Protein AF-A0A2N2G1Z9-F1 (afdb_monomer_lite)

Structure (mmCIF, N/CA/C/O backbone):
data_AF-A0A2N2G1Z9-F1
#
_entry.id   AF-A0A2N2G1Z9-F1
#
loop_
_atom_site.group_PDB
_atom_site.id
_atom_site.type_symbol
_atom_site.label_atom_id
_atom_site.label_alt_id
_atom_site.label_comp_id
_atom_site.label_asym_id
_atom_site.label_entity_id
_atom_site.label_seq_id
_atom_site.pdbx_PDB_ins_code
_atom_site.Cartn_x
_atom_site.Cartn_y
_atom_site.Cartn_z
_atom_site.occupancy
_atom_site.B_iso_or_equiv
_atom_site.auth_seq_id
_atom_site.auth_comp_id
_atom_site.auth_asym_id
_atom_site.auth_atom_id
_atom_site.pdbx_PDB_model_num
ATOM 1 N N . GLU A 1 1 ? -21.678 4.752 45.933 1.00 64.38 1 GLU A N 1
ATOM 2 C CA . GLU A 1 1 ? -21.098 5.888 45.181 1.00 64.38 1 GLU A CA 1
ATOM 3 C C . GLU A 1 1 ? -19.953 5.475 44.268 1.00 64.38 1 GLU A C 1
ATOM 5 O O . GLU A 1 1 ? -20.096 5.667 43.070 1.00 64.38 1 GLU A O 1
ATOM 10 N N . GLU A 1 2 ? -18.872 4.859 44.762 1.00 79.88 2 GLU A N 1
ATOM 11 C CA . GLU A 1 2 ? -17.712 4.544 43.899 1.00 79.88 2 GLU A CA 1
ATOM 12 C C . GLU A 1 2 ? -18.039 3.653 42.690 1.00 79.88 2 GLU A C 1
ATOM 14 O O . GLU A 1 2 ? -17.553 3.895 41.589 1.00 79.88 2 GLU A O 1
ATOM 19 N N . THR A 1 3 ? -18.933 2.675 42.848 1.00 84.00 3 THR A N 1
ATOM 20 C CA . THR A 1 3 ? -19.391 1.809 41.750 1.00 84.00 3 THR A CA 1
ATOM 21 C C . THR A 1 3 ? -20.151 2.562 40.658 1.00 84.00 3 THR A C 1
ATOM 23 O O . THR A 1 3 ? -20.025 2.220 39.487 1.00 84.00 3 THR A O 1
ATOM 26 N N . ALA A 1 4 ? -20.919 3.594 41.016 1.00 82.62 4 ALA A N 1
ATOM 27 C CA . ALA A 1 4 ? -21.649 4.407 40.045 1.00 82.62 4 ALA A CA 1
ATOM 28 C C . ALA A 1 4 ? -20.693 5.322 39.264 1.00 82.62 4 ALA A C 1
ATOM 30 O O . ALA A 1 4 ? -20.786 5.401 38.041 1.00 82.62 4 ALA A O 1
ATOM 31 N N . ALA A 1 5 ? -19.718 5.929 39.950 1.00 87.06 5 ALA A N 1
ATOM 32 C CA . ALA A 1 5 ? -18.683 6.744 39.314 1.00 87.06 5 ALA A CA 1
ATOM 33 C C . ALA A 1 5 ? -17.822 5.922 38.335 1.00 87.06 5 ALA A C 1
ATOM 35 O O . ALA A 1 5 ? -17.575 6.352 37.209 1.00 87.06 5 ALA A O 1
ATOM 36 N N . ALA A 1 6 ? -17.433 4.701 38.723 1.00 89.38 6 ALA A N 1
ATOM 37 C CA . ALA A 1 6 ? -16.707 3.789 37.840 1.00 89.38 6 ALA A CA 1
ATOM 38 C C . ALA A 1 6 ? -17.527 3.413 36.590 1.00 89.38 6 ALA A C 1
ATOM 40 O O . ALA A 1 6 ? -16.982 3.330 35.490 1.00 89.38 6 ALA A O 1
ATOM 41 N N . LEU A 1 7 ? -18.846 3.223 36.726 1.00 91.00 7 LEU A N 1
ATOM 42 C CA . LEU A 1 7 ? -19.718 2.951 35.580 1.00 91.00 7 LEU A CA 1
ATOM 43 C C . LEU A 1 7 ? -19.864 4.143 34.636 1.00 91.00 7 LEU A C 1
ATOM 45 O O . LEU A 1 7 ? -19.903 3.941 33.420 1.00 91.00 7 LEU A O 1
ATOM 49 N N . GLU A 1 8 ? -19.939 5.370 35.150 1.00 88.12 8 GLU A N 1
ATOM 50 C CA . GLU A 1 8 ? -19.949 6.567 34.303 1.00 88.12 8 GLU A CA 1
ATOM 51 C C . GLU A 1 8 ? -18.659 6.679 33.483 1.00 88.12 8 GLU A C 1
ATOM 53 O O . GLU A 1 8 ? -18.714 6.937 32.277 1.00 88.12 8 GLU A O 1
ATOM 58 N N . GLU A 1 9 ? -17.507 6.406 34.099 1.00 92.38 9 GLU A N 1
ATOM 59 C CA . GLU A 1 9 ? -16.219 6.393 33.405 1.00 92.38 9 GLU A CA 1
ATOM 60 C C . GLU A 1 9 ? -16.171 5.312 32.313 1.00 92.38 9 GLU A C 1
ATOM 62 O O . GLU A 1 9 ? -15.815 5.599 31.167 1.00 92.38 9 GLU A O 1
ATOM 67 N N . VAL A 1 10 ? -16.592 4.080 32.625 1.00 93.31 10 VAL A N 1
ATOM 68 C CA . VAL A 1 10 ? -16.666 2.981 31.647 1.00 93.31 10 VAL A CA 1
ATOM 69 C C . VAL A 1 10 ? -17.598 3.339 30.487 1.00 93.31 10 VAL A C 1
ATOM 71 O O . VAL A 1 10 ? -17.232 3.161 29.324 1.00 93.31 10 VAL A O 1
ATOM 74 N N . THR A 1 11 ? -18.767 3.912 30.776 1.00 92.31 11 THR A N 1
ATOM 75 C CA . THR A 1 11 ? -19.721 4.371 29.753 1.00 92.31 11 THR A CA 1
ATOM 76 C C . THR A 1 11 ? -19.095 5.444 28.857 1.00 92.31 11 THR A C 1
ATOM 78 O O . THR A 1 11 ? -19.227 5.399 27.629 1.00 92.31 11 THR A O 1
ATOM 81 N N . GLY A 1 12 ? -18.368 6.395 29.452 1.00 94.19 12 GLY A N 1
ATOM 82 C CA . GLY A 1 12 ? -17.621 7.422 28.730 1.00 94.19 12 GLY A CA 1
ATOM 83 C C . GLY A 1 12 ? -16.546 6.832 27.814 1.00 94.19 12 GLY A C 1
ATOM 84 O O . GLY A 1 12 ? -16.441 7.222 26.646 1.00 94.19 12 GLY A O 1
ATOM 85 N N . ASN A 1 13 ? -15.800 5.843 28.305 1.00 94.12 13 ASN A N 1
ATOM 86 C CA . ASN A 1 13 ? -14.769 5.140 27.545 1.00 94.12 13 ASN A CA 1
ATOM 87 C C . ASN A 1 13 ? -15.350 4.337 26.375 1.00 94.12 13 ASN A C 1
ATOM 89 O O . ASN A 1 13 ? -14.794 4.384 25.274 1.00 94.12 13 ASN A O 1
ATOM 93 N N . ILE A 1 14 ? -16.490 3.666 26.565 1.00 95.06 14 ILE A N 1
ATOM 94 C CA . ILE A 1 14 ? -17.202 2.967 25.486 1.00 95.06 14 ILE A CA 1
ATOM 95 C C . ILE A 1 14 ? -17.645 3.969 24.419 1.00 95.06 14 ILE A C 1
ATOM 97 O O . ILE A 1 14 ? -17.325 3.790 23.246 1.00 95.06 14 ILE A O 1
ATOM 101 N N . LYS A 1 15 ? -18.283 5.081 24.809 1.00 92.38 15 LYS A N 1
ATOM 102 C CA . LYS A 1 15 ? -18.718 6.130 23.870 1.00 92.38 15 LYS A CA 1
ATOM 103 C C . LYS A 1 15 ? -17.552 6.705 23.060 1.00 92.38 15 LYS A C 1
ATOM 105 O O . LYS A 1 15 ? -17.662 6.861 21.843 1.00 92.38 15 LYS A O 1
ATOM 110 N N . SER A 1 16 ? -16.438 7.008 23.726 1.00 94.88 16 SER A N 1
ATOM 111 C CA . SER A 1 16 ? -15.209 7.485 23.081 1.00 94.88 16 SER A CA 1
ATOM 112 C C . SER A 1 16 ? -14.643 6.442 22.110 1.00 94.88 16 SER A C 1
ATOM 114 O O . SER A 1 16 ? -14.252 6.773 20.989 1.00 94.88 16 SER A O 1
ATOM 116 N N . SER A 1 17 ? -14.666 5.164 22.493 1.00 93.62 17 SER A N 1
ATOM 117 C CA . SER A 1 17 ? -14.226 4.059 21.638 1.00 93.62 17 SER A CA 1
ATOM 118 C C . SER A 1 17 ? -15.103 3.930 20.392 1.00 93.62 17 SER A C 1
ATOM 120 O O . SER A 1 17 ? -14.564 3.893 19.290 1.00 93.62 17 SER A O 1
ATOM 122 N N . THR A 1 18 ? -16.434 3.987 20.519 1.00 92.94 18 THR A N 1
ATOM 123 C CA . THR A 1 18 ? -17.365 3.986 19.375 1.00 92.94 18 THR A CA 1
ATOM 124 C C . THR A 1 18 ? -17.079 5.129 18.398 1.00 92.94 18 THR A C 1
ATOM 126 O O . THR A 1 18 ? -17.069 4.924 17.183 1.00 92.94 18 THR A O 1
ATOM 129 N N . GLN A 1 19 ? -16.788 6.333 18.903 1.00 94.19 19 GLN A N 1
ATOM 130 C CA . GLN A 1 19 ? -16.408 7.467 18.053 1.00 94.19 19 GLN A CA 1
ATOM 131 C C . GLN A 1 19 ? -15.100 7.204 17.296 1.00 94.19 19 GLN A C 1
ATOM 133 O O . GLN A 1 19 ? -15.027 7.457 16.092 1.00 94.19 19 GLN A O 1
ATOM 138 N N . LYS A 1 20 ? -14.080 6.658 17.970 1.00 95.38 20 LYS A N 1
ATOM 139 C CA . LYS A 1 20 ? -12.803 6.292 17.336 1.00 95.38 20 LYS A CA 1
ATOM 140 C C . LYS A 1 20 ? -12.981 5.201 16.281 1.00 95.38 20 LYS A C 1
ATOM 142 O O . LYS A 1 20 ? -12.401 5.312 15.209 1.00 95.38 20 LYS A O 1
ATOM 147 N N . ILE A 1 21 ? -13.812 4.195 16.542 1.00 95.44 21 ILE A N 1
ATOM 148 C CA . ILE A 1 21 ? -14.128 3.124 15.586 1.00 95.44 21 ILE A CA 1
ATOM 149 C C . ILE A 1 21 ? -14.790 3.702 14.324 1.00 95.44 21 ILE A C 1
ATOM 151 O O . ILE A 1 21 ? -14.396 3.372 13.207 1.00 95.44 21 ILE A O 1
ATOM 155 N N . SER A 1 22 ? -15.725 4.647 14.476 1.00 92.44 22 SER A N 1
ATOM 156 C CA . SER A 1 22 ? -16.332 5.346 13.332 1.00 92.44 22 SER A CA 1
ATOM 157 C C . SER A 1 22 ? -15.300 6.135 12.508 1.00 92.44 22 SER A C 1
ATOM 159 O O . SER A 1 22 ? -15.324 6.115 11.271 1.00 92.44 22 SER A O 1
ATOM 161 N N . GLN A 1 23 ? -14.342 6.786 13.175 1.00 96.06 23 GLN A N 1
ATOM 162 C CA . GLN A 1 23 ? -13.226 7.449 12.496 1.00 96.06 23 GLN A CA 1
ATOM 163 C C . GLN A 1 23 ? -12.325 6.443 11.768 1.00 96.06 23 GLN A C 1
ATOM 165 O O . GLN A 1 23 ? -11.968 6.683 10.614 1.00 96.06 23 GLN A O 1
ATOM 170 N N . MET A 1 24 ? -12.008 5.301 12.390 1.00 95.81 24 MET A N 1
ATOM 171 C CA . MET A 1 24 ? -11.235 4.224 11.759 1.00 95.81 24 MET A CA 1
ATOM 172 C C . MET A 1 24 ? -11.915 3.720 10.485 1.00 95.81 24 MET A C 1
ATOM 174 O O . MET A 1 24 ? -11.247 3.599 9.463 1.00 95.81 24 MET A O 1
ATOM 178 N N . ALA A 1 25 ? -13.236 3.514 10.499 1.00 91.75 25 ALA A N 1
ATOM 179 C CA . ALA A 1 25 ? -13.990 3.110 9.311 1.00 91.75 25 ALA A CA 1
ATOM 180 C C . ALA A 1 25 ? -13.886 4.144 8.172 1.00 91.75 25 ALA A C 1
ATOM 182 O O . ALA A 1 25 ? -13.721 3.795 7.002 1.00 91.75 25 ALA A O 1
ATOM 183 N N . THR A 1 26 ? -13.931 5.436 8.506 1.00 94.69 26 THR A N 1
ATOM 184 C CA . THR A 1 26 ? -13.771 6.520 7.522 1.00 94.69 26 THR A CA 1
ATOM 185 C C . THR A 1 26 ? -12.362 6.530 6.924 1.00 94.69 26 THR A C 1
ATOM 187 O O . THR A 1 26 ? -12.199 6.634 5.706 1.00 94.69 26 THR A O 1
ATOM 190 N N . ILE A 1 27 ? -11.336 6.375 7.766 1.00 96.06 27 ILE A N 1
ATOM 191 C CA . ILE A 1 27 ? -9.936 6.305 7.331 1.00 96.06 27 ILE A CA 1
ATOM 192 C C . ILE A 1 27 ? -9.714 5.075 6.450 1.00 96.06 27 ILE A C 1
ATOM 194 O O . ILE A 1 27 ? -9.131 5.205 5.378 1.00 96.06 27 ILE A O 1
ATOM 198 N N . ALA A 1 28 ? -10.220 3.906 6.844 1.00 94.25 28 ALA A N 1
ATOM 199 C CA . ALA A 1 28 ? -10.077 2.671 6.080 1.00 94.25 28 ALA A CA 1
ATOM 200 C C . ALA A 1 28 ? -10.679 2.792 4.667 1.00 94.25 28 ALA A C 1
ATOM 202 O O . ALA A 1 28 ? -10.056 2.373 3.690 1.00 94.25 28 ALA A O 1
ATOM 203 N N . ASN A 1 29 ? -11.830 3.459 4.527 1.00 92.31 29 ASN A N 1
ATOM 204 C CA . ASN A 1 29 ? -12.410 3.773 3.217 1.00 92.31 29 ASN A CA 1
ATOM 205 C C . ASN A 1 29 ? -11.508 4.698 2.380 1.00 92.31 29 ASN A C 1
ATOM 207 O O . ASN A 1 29 ? -11.282 4.443 1.197 1.00 92.31 29 ASN A O 1
ATOM 211 N N . SER A 1 30 ? -10.949 5.749 2.986 1.00 96.25 30 SER A N 1
ATOM 212 C CA . SER A 1 30 ? -10.013 6.659 2.305 1.00 96.25 30 SER A CA 1
ATOM 213 C C . SER A 1 30 ? -8.731 5.946 1.846 1.00 96.25 30 SER A C 1
ATOM 215 O O . SER A 1 30 ? -8.260 6.140 0.720 1.00 96.25 30 SER A O 1
ATOM 217 N N . VAL A 1 31 ? -8.191 5.062 2.689 1.00 96.50 31 VAL A N 1
ATOM 218 C CA . VAL A 1 31 ? -7.021 4.234 2.367 1.00 96.50 31 VAL A CA 1
ATOM 219 C C . VAL A 1 31 ? -7.345 3.264 1.229 1.00 96.50 31 VAL A C 1
ATOM 221 O O . VAL A 1 31 ? -6.551 3.156 0.301 1.00 96.50 31 VAL A O 1
ATOM 224 N N . THR A 1 32 ? -8.531 2.648 1.230 1.00 95.50 32 THR A N 1
ATOM 225 C CA . THR A 1 32 ? -9.000 1.778 0.135 1.00 95.50 32 THR A CA 1
ATOM 226 C C . THR A 1 32 ? -9.042 2.528 -1.198 1.00 95.50 32 THR A C 1
ATOM 228 O O . THR A 1 32 ? -8.537 2.046 -2.210 1.00 95.50 32 THR A O 1
ATOM 231 N N . LEU A 1 33 ? -9.598 3.745 -1.217 1.00 96.12 33 LEU A N 1
ATOM 232 C CA . LEU A 1 33 ? -9.618 4.584 -2.421 1.00 96.12 33 LEU A CA 1
ATOM 233 C C . LEU A 1 33 ? -8.203 4.929 -2.902 1.00 96.12 33 LEU A C 1
ATOM 235 O O . LEU A 1 33 ? -7.922 4.872 -4.101 1.00 96.12 33 LEU A O 1
ATOM 239 N N . SER A 1 34 ? -7.308 5.258 -1.970 1.00 96.75 34 SER A N 1
ATOM 240 C CA . SER A 1 34 ? -5.917 5.599 -2.27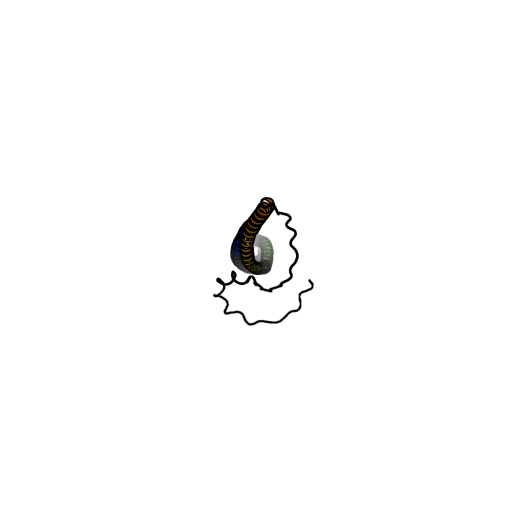5 1.00 96.75 34 SER A CA 1
ATOM 241 C C . SER A 1 34 ? -5.138 4.399 -2.822 1.00 96.75 34 SER A C 1
ATOM 243 O O . SER A 1 34 ? -4.407 4.548 -3.800 1.00 96.75 34 SER A O 1
ATOM 245 N N . ALA A 1 35 ? -5.333 3.212 -2.244 1.00 96.81 35 ALA A N 1
ATOM 246 C CA . ALA A 1 35 ? -4.720 1.967 -2.695 1.00 96.81 35 ALA A CA 1
ATOM 247 C C . ALA A 1 35 ? -5.205 1.573 -4.100 1.00 96.81 35 ALA A C 1
ATOM 249 O O . ALA A 1 35 ? -4.377 1.336 -4.974 1.00 96.81 35 ALA A O 1
ATOM 250 N N . ASN A 1 36 ? -6.515 1.639 -4.369 1.00 96.06 36 ASN A N 1
ATOM 251 C CA . ASN A 1 36 ? -7.076 1.412 -5.709 1.00 96.06 36 ASN A CA 1
ATOM 252 C C . ASN A 1 36 ? -6.530 2.395 -6.757 1.00 96.06 36 ASN A C 1
ATOM 254 O O . ASN A 1 36 ? -6.256 2.028 -7.901 1.00 96.06 36 ASN A O 1
ATOM 258 N N . ASN A 1 37 ? -6.361 3.667 -6.386 1.00 96.94 37 ASN A N 1
ATOM 259 C CA . ASN A 1 37 ? -5.738 4.638 -7.280 1.00 96.94 37 ASN A CA 1
ATOM 260 C C . ASN A 1 37 ? -4.252 4.315 -7.523 1.00 96.94 37 ASN A C 1
ATOM 262 O O . ASN A 1 37 ? -3.783 4.430 -8.655 1.00 96.94 37 ASN A O 1
ATOM 266 N N . GLY A 1 38 ? -3.530 3.878 -6.488 1.00 96.88 38 GLY A N 1
ATOM 267 C CA . GLY A 1 38 ? -2.152 3.396 -6.593 1.00 96.88 38 GLY A CA 1
ATOM 268 C C . GLY A 1 38 ? -2.017 2.205 -7.544 1.00 96.88 38 GLY A C 1
ATOM 269 O O . GLY A 1 38 ? -1.185 2.244 -8.448 1.00 96.88 38 GLY A O 1
ATOM 270 N N . GLU A 1 39 ? -2.902 1.214 -7.424 1.00 96.25 39 GLU A N 1
ATOM 271 C CA . GLU A 1 39 ? -2.976 0.048 -8.314 1.00 96.25 39 GLU A CA 1
ATOM 272 C C . GLU A 1 39 ? -3.155 0.468 -9.779 1.00 96.25 39 GLU A C 1
ATOM 274 O O . GLU A 1 39 ? -2.412 0.045 -10.667 1.00 96.25 39 GLU A O 1
ATOM 279 N N . LYS A 1 40 ? -4.096 1.385 -10.035 1.00 96.62 40 LYS A N 1
ATOM 280 C CA . LYS A 1 40 ? -4.348 1.917 -11.378 1.00 96.62 40 LYS A CA 1
ATOM 281 C C . LYS A 1 40 ? -3.131 2.645 -11.951 1.00 96.62 40 LYS A C 1
ATOM 283 O O . LYS A 1 40 ? -2.843 2.514 -13.142 1.00 96.62 40 LYS A O 1
ATOM 288 N N . LEU A 1 41 ? -2.427 3.432 -11.138 1.00 96.94 41 LEU A N 1
ATOM 289 C CA . LEU A 1 41 ? -1.218 4.140 -11.565 1.00 96.94 41 LEU A CA 1
ATOM 290 C C . LEU A 1 41 ? -0.056 3.176 -11.832 1.00 96.94 41 LEU A C 1
ATOM 292 O O . LEU A 1 41 ? 0.648 3.360 -12.825 1.00 96.94 41 LEU A O 1
ATOM 296 N N . ALA A 1 42 ? 0.109 2.133 -11.016 1.00 96.56 42 ALA A N 1
ATOM 297 C CA . ALA A 1 42 ? 1.097 1.081 -11.247 1.00 96.56 42 ALA A CA 1
ATOM 298 C C . ALA A 1 42 ? 0.816 0.342 -12.567 1.00 96.56 42 ALA A C 1
ATOM 300 O O . ALA A 1 42 ? 1.704 0.229 -13.411 1.00 96.56 42 ALA A O 1
ATOM 301 N N . SER A 1 43 ? -0.443 -0.034 -12.813 1.00 96.25 43 SER A N 1
ATOM 302 C CA . SER A 1 43 ? -0.869 -0.653 -14.076 1.00 96.25 43 SE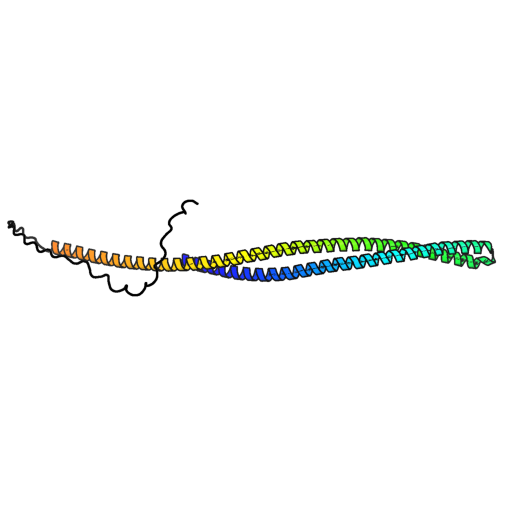R A CA 1
ATOM 303 C C . SER A 1 43 ? -0.603 0.256 -15.281 1.00 96.25 43 SER A C 1
ATOM 305 O O . SER A 1 43 ? -0.025 -0.175 -16.280 1.00 96.25 43 SER A O 1
ATOM 307 N N . LYS A 1 44 ? -0.935 1.549 -15.175 1.00 97.06 44 LYS A N 1
ATOM 308 C CA . LYS A 1 44 ? -0.624 2.528 -16.224 1.00 97.06 44 LYS A CA 1
ATOM 309 C C . LYS A 1 44 ? 0.884 2.652 -16.465 1.00 97.06 44 LYS A C 1
ATOM 311 O O . LYS A 1 44 ? 1.301 2.789 -17.609 1.00 97.06 44 LYS A O 1
ATOM 316 N N . THR A 1 45 ? 1.692 2.579 -15.411 1.00 96.38 45 THR A N 1
ATOM 317 C CA . THR A 1 45 ? 3.158 2.632 -15.512 1.00 96.38 45 THR A CA 1
ATOM 318 C C . THR A 1 45 ? 3.707 1.405 -16.237 1.00 96.38 45 THR A C 1
ATOM 320 O O . THR A 1 45 ? 4.549 1.561 -17.117 1.00 96.38 45 THR A O 1
ATOM 323 N N . ALA A 1 46 ? 3.174 0.211 -15.958 1.00 94.31 46 ALA A N 1
ATOM 324 C CA . ALA A 1 46 ? 3.536 -1.009 -16.678 1.00 94.31 46 ALA A CA 1
ATOM 325 C C . ALA A 1 46 ? 3.233 -0.901 -18.183 1.00 94.31 46 ALA A C 1
ATOM 327 O O . ALA A 1 46 ? 4.080 -1.248 -19.004 1.00 94.31 46 ALA A O 1
ATOM 328 N N . ILE A 1 47 ? 2.064 -0.355 -18.546 1.00 96.19 47 ILE A N 1
ATOM 329 C CA . ILE A 1 47 ? 1.690 -0.107 -19.949 1.00 96.19 47 ILE A CA 1
ATOM 330 C C . ILE A 1 47 ? 2.651 0.896 -20.598 1.00 96.19 47 ILE A C 1
ATOM 332 O O . ILE A 1 47 ? 3.165 0.635 -21.679 1.00 96.19 47 ILE A O 1
ATOM 336 N N . SER A 1 48 ? 2.951 2.017 -19.938 1.00 96.81 48 SER A N 1
ATOM 337 C CA . SER A 1 48 ? 3.890 3.007 -20.481 1.00 96.81 48 SER A CA 1
ATOM 338 C C . SER A 1 48 ? 5.309 2.455 -20.646 1.00 96.81 48 SER A C 1
ATOM 340 O O . SER A 1 48 ? 5.987 2.812 -21.605 1.00 96.81 48 SER A O 1
ATOM 342 N N . MET A 1 49 ? 5.768 1.573 -19.753 1.00 95.88 49 MET A N 1
ATOM 343 C CA . MET A 1 49 ? 7.058 0.894 -19.922 1.00 95.88 49 MET A CA 1
ATOM 344 C C . MET A 1 49 ? 7.048 -0.068 -21.110 1.00 95.88 49 MET A C 1
ATOM 346 O O . MET A 1 49 ? 8.057 -0.166 -21.804 1.00 95.88 49 MET A O 1
ATOM 350 N N . GLU A 1 50 ? 5.918 -0.719 -21.393 1.00 94.19 50 GLU A N 1
ATOM 351 C CA . GLU A 1 50 ? 5.771 -1.538 -22.599 1.00 94.19 50 GLU A CA 1
ATOM 352 C C . GLU A 1 50 ? 5.812 -0.697 -23.878 1.00 94.19 50 GLU A C 1
ATOM 354 O O . GLU A 1 50 ? 6.552 -1.019 -24.804 1.00 94.19 50 GLU A O 1
ATOM 359 N N . GLU A 1 51 ? 5.101 0.432 -23.911 1.00 95.94 51 GLU A N 1
ATOM 360 C CA . GLU A 1 51 ? 5.158 1.362 -25.044 1.00 95.94 51 GLU A CA 1
ATOM 361 C C . GLU A 1 51 ? 6.592 1.871 -25.280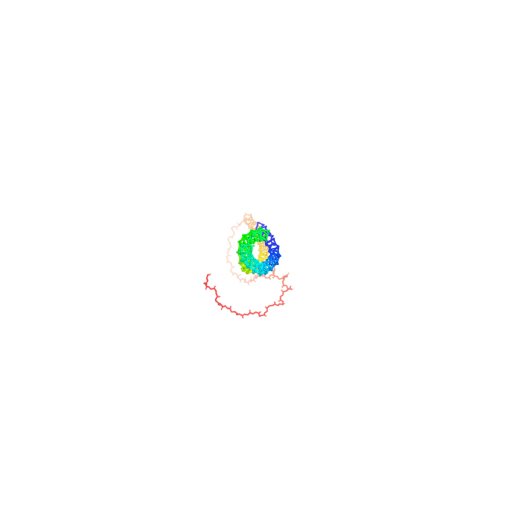 1.00 95.94 51 GLU A C 1
ATOM 363 O O . GLU A 1 51 ? 7.042 1.972 -26.423 1.00 95.94 51 GLU A O 1
ATOM 368 N N . ILE A 1 52 ? 7.345 2.160 -24.209 1.00 95.50 52 ILE A N 1
ATOM 369 C CA . ILE A 1 52 ? 8.766 2.528 -24.305 1.00 95.50 52 ILE A CA 1
ATOM 370 C C . ILE A 1 52 ? 9.581 1.378 -24.908 1.00 95.50 52 ILE A C 1
ATOM 372 O O . ILE A 1 52 ? 10.371 1.621 -25.817 1.00 95.50 52 ILE A O 1
ATOM 376 N N . ASN A 1 53 ? 9.376 0.145 -24.446 1.00 93.12 53 ASN A N 1
ATOM 377 C CA . ASN A 1 53 ? 10.062 -1.056 -24.933 1.00 93.12 53 ASN A CA 1
ATOM 378 C C . ASN A 1 53 ? 9.865 -1.253 -26.451 1.00 93.12 53 ASN A C 1
ATOM 380 O O . ASN A 1 53 ? 10.823 -1.473 -27.198 1.00 93.12 53 ASN A O 1
ATOM 384 N N . GLU A 1 54 ? 8.632 -1.072 -26.937 1.00 94.81 54 GLU A N 1
ATOM 385 C CA . GLU A 1 54 ? 8.311 -1.111 -28.369 1.00 94.81 54 GLU A CA 1
ATOM 386 C C . GLU A 1 54 ? 9.047 -0.014 -29.156 1.00 94.81 54 GLU A C 1
ATOM 388 O O . GLU A 1 54 ? 9.618 -0.276 -30.219 1.00 94.81 54 GLU A O 1
ATOM 393 N N . LYS A 1 55 ? 9.078 1.225 -28.639 1.00 95.94 55 LYS A N 1
ATOM 394 C CA . LYS A 1 55 ? 9.792 2.334 -29.296 1.00 95.94 55 LYS A CA 1
ATOM 395 C C . LYS A 1 55 ? 11.302 2.130 -29.309 1.00 95.94 55 LYS A C 1
ATOM 397 O O . LYS A 1 55 ? 11.933 2.415 -30.323 1.00 95.94 55 LYS A O 1
ATOM 402 N N . VAL A 1 56 ? 11.875 1.624 -28.222 1.00 95.50 56 VAL A N 1
ATOM 403 C CA . VAL A 1 56 ? 13.305 1.304 -28.118 1.00 95.50 56 VAL A CA 1
ATOM 404 C C . VAL A 1 56 ? 13.683 0.210 -29.120 1.00 95.50 56 VAL A C 1
ATOM 406 O O . VAL A 1 56 ? 14.684 0.350 -29.822 1.00 95.50 56 VAL A O 1
ATOM 409 N N . THR A 1 57 ? 12.840 -0.815 -29.278 1.00 93.62 57 THR A N 1
ATOM 410 C CA . THR A 1 57 ? 13.029 -1.869 -30.288 1.00 93.62 57 THR A CA 1
ATOM 411 C C . THR A 1 57 ? 13.024 -1.294 -31.708 1.00 93.62 57 THR A C 1
ATOM 413 O O . THR A 1 57 ? 13.949 -1.544 -32.478 1.00 93.62 57 THR A O 1
ATOM 416 N N . ALA A 1 58 ? 12.053 -0.436 -32.039 1.00 96.00 58 ALA A N 1
ATOM 417 C CA . ALA A 1 58 ? 11.994 0.213 -33.350 1.00 96.00 58 ALA A CA 1
ATOM 418 C C . ALA A 1 58 ? 13.220 1.108 -33.634 1.00 96.00 58 ALA A C 1
ATOM 420 O O . ALA A 1 58 ? 13.692 1.186 -34.770 1.00 96.00 58 ALA A O 1
ATOM 421 N N . ILE A 1 59 ? 13.759 1.775 -32.607 1.00 95.88 59 ILE A N 1
ATOM 422 C CA . ILE A 1 59 ? 15.002 2.551 -32.719 1.00 95.88 59 ILE A CA 1
ATOM 423 C C . ILE A 1 59 ? 16.193 1.623 -32.996 1.00 95.88 59 ILE A C 1
ATOM 425 O O . ILE A 1 59 ? 17.011 1.939 -33.859 1.00 95.88 59 ILE A O 1
ATOM 429 N N . ASN A 1 60 ? 16.288 0.479 -32.313 1.00 95.06 60 ASN A N 1
ATOM 430 C CA . ASN A 1 60 ? 17.347 -0.507 -32.546 1.00 95.06 60 ASN A CA 1
ATOM 431 C C . ASN A 1 60 ? 17.338 -1.016 -33.999 1.00 95.06 60 ASN A C 1
ATOM 433 O O . ASN A 1 60 ? 18.385 -1.078 -34.646 1.00 95.06 60 ASN A O 1
ATOM 437 N N . ASP A 1 61 ? 16.155 -1.293 -34.550 1.00 95.00 61 ASP A N 1
ATOM 438 C CA . ASP A 1 61 ? 15.996 -1.692 -35.952 1.00 95.00 61 ASP A CA 1
ATOM 439 C C . ASP A 1 61 ? 16.453 -0.595 -36.922 1.00 95.00 61 ASP A C 1
ATOM 441 O O . ASP A 1 61 ? 17.180 -0.871 -37.879 1.00 95.00 61 ASP A O 1
ATOM 445 N N . ALA A 1 62 ? 16.106 0.667 -36.652 1.00 96.38 62 ALA A N 1
ATOM 446 C CA . ALA A 1 62 ? 16.572 1.797 -37.453 1.00 96.38 62 ALA A CA 1
ATOM 447 C C . ALA A 1 62 ? 18.104 1.952 -37.408 1.00 96.38 62 ALA A C 1
ATOM 449 O O . ALA A 1 62 ? 18.730 2.211 -38.436 1.00 96.38 62 ALA A O 1
ATOM 450 N N . ILE A 1 63 ? 18.726 1.742 -36.243 1.00 96.38 63 ILE A N 1
ATOM 451 C CA . ILE A 1 63 ? 20.188 1.776 -36.095 1.00 96.38 63 ILE A CA 1
ATOM 452 C C . ILE A 1 63 ? 20.847 0.636 -36.877 1.00 96.38 63 ILE A C 1
ATOM 454 O O . ILE A 1 63 ? 21.865 0.864 -37.529 1.00 96.38 63 ILE A O 1
ATOM 458 N N . ASN A 1 64 ? 20.253 -0.562 -36.886 1.00 96.00 64 ASN A N 1
ATOM 459 C CA . ASN A 1 64 ? 20.741 -1.673 -37.708 1.00 96.00 64 ASN A CA 1
ATOM 460 C C . ASN A 1 64 ? 20.725 -1.320 -39.207 1.00 96.00 64 ASN A C 1
ATOM 462 O O . ASN A 1 64 ? 21.666 -1.655 -39.923 1.00 96.00 64 ASN A O 1
ATOM 466 N N . VAL A 1 65 ? 19.700 -0.606 -39.687 1.00 97.69 65 VAL A N 1
ATOM 467 C CA . VAL A 1 65 ? 19.655 -0.111 -41.076 1.00 97.69 65 VAL A CA 1
ATOM 468 C C . VAL A 1 65 ? 20.762 0.917 -41.338 1.00 97.69 65 VAL A C 1
ATOM 470 O O . VAL A 1 65 ? 21.408 0.860 -42.383 1.00 97.69 65 VAL A O 1
ATOM 473 N N . ILE A 1 66 ? 21.033 1.830 -40.399 1.00 96.50 66 ILE A N 1
ATOM 474 C CA . ILE A 1 66 ? 22.125 2.812 -40.527 1.00 96.50 66 ILE A CA 1
ATOM 475 C C . ILE A 1 66 ? 23.488 2.112 -40.616 1.00 96.50 66 ILE A C 1
ATOM 477 O O . ILE A 1 66 ? 24.290 2.463 -41.482 1.00 96.50 66 ILE A O 1
ATOM 481 N N . ASP A 1 67 ? 23.739 1.105 -39.777 1.00 97.06 67 ASP A N 1
ATOM 482 C CA . ASP A 1 67 ? 24.976 0.313 -39.811 1.00 97.06 67 ASP A CA 1
ATOM 483 C C . ASP A 1 67 ? 25.138 -0.422 -41.156 1.00 97.06 67 ASP A C 1
ATOM 485 O O . ASP A 1 67 ? 26.201 -0.386 -41.780 1.00 97.06 67 ASP A O 1
ATOM 489 N N . GLN A 1 68 ? 24.050 -0.990 -41.690 1.00 97.19 68 GLN A N 1
ATOM 490 C CA . GLN A 1 68 ? 24.045 -1.593 -43.028 1.00 97.19 68 GLN A CA 1
ATOM 491 C C . GLN A 1 68 ? 24.348 -0.576 -44.139 1.00 97.19 68 GLN A C 1
ATOM 493 O O . GLN A 1 68 ? 25.129 -0.879 -45.045 1.00 97.19 68 GLN A O 1
ATOM 498 N N . ILE A 1 69 ? 23.777 0.632 -44.077 1.00 97.31 69 ILE A N 1
ATOM 499 C CA . ILE A 1 69 ? 24.054 1.712 -45.040 1.00 97.31 69 ILE A CA 1
ATOM 500 C C . ILE A 1 69 ? 25.522 2.146 -44.949 1.00 97.31 69 ILE A C 1
ATOM 502 O O . ILE A 1 69 ? 26.181 2.314 -45.980 1.00 97.31 69 ILE A O 1
ATOM 506 N N . ALA A 1 70 ? 26.060 2.297 -43.737 1.00 97.81 70 ALA A N 1
ATOM 507 C CA . ALA A 1 70 ? 27.461 2.637 -43.517 1.00 97.81 70 ALA A CA 1
ATOM 508 C C . ALA A 1 70 ? 28.388 1.556 -44.098 1.00 97.81 70 ALA A C 1
ATOM 510 O O . ALA A 1 70 ? 29.334 1.873 -44.823 1.00 97.81 70 ALA A O 1
ATOM 511 N N . PHE A 1 71 ? 28.072 0.277 -43.880 1.00 96.94 71 PHE A N 1
ATOM 512 C CA . PHE A 1 71 ? 28.813 -0.842 -44.457 1.00 96.94 71 PHE A CA 1
ATOM 513 C C . PHE A 1 71 ? 28.775 -0.838 -45.993 1.00 96.94 71 PHE A C 1
ATOM 515 O O . PHE A 1 71 ? 29.824 -0.915 -46.634 1.00 96.94 71 PHE A O 1
ATOM 522 N N . GLN A 1 72 ? 27.595 -0.680 -46.602 1.00 97.94 72 GLN A N 1
ATOM 523 C CA . GLN A 1 72 ? 27.455 -0.594 -48.061 1.00 97.94 72 GLN A CA 1
ATOM 524 C C . GLN A 1 72 ? 28.239 0.592 -48.640 1.00 97.94 72 GLN A C 1
ATOM 526 O O . GLN A 1 72 ? 28.945 0.437 -49.637 1.00 97.94 72 GLN A O 1
ATOM 531 N N . THR A 1 73 ? 28.178 1.755 -47.986 1.00 97.69 73 THR A N 1
ATOM 532 C CA . THR A 1 73 ? 28.922 2.963 -48.382 1.00 97.69 73 THR A CA 1
ATOM 533 C C . THR A 1 73 ? 30.432 2.736 -48.305 1.00 97.69 73 THR A C 1
ATOM 535 O O . THR A 1 73 ? 31.169 3.125 -49.212 1.00 97.69 73 THR A O 1
ATOM 538 N N . ASN A 1 74 ? 30.902 2.039 -47.267 1.00 95.81 74 ASN A N 1
ATOM 539 C CA . ASN A 1 74 ? 32.304 1.654 -47.132 1.00 95.81 74 ASN A CA 1
ATOM 540 C C . ASN A 1 74 ? 32.752 0.742 -48.293 1.00 95.81 74 ASN A C 1
ATOM 542 O O . ASN A 1 74 ? 33.797 0.996 -48.891 1.00 95.81 74 ASN A O 1
ATOM 546 N N . ILE A 1 75 ? 31.944 -0.248 -48.694 1.00 96.50 75 ILE A N 1
ATOM 547 C CA . ILE A 1 75 ? 32.242 -1.104 -49.860 1.00 96.50 75 ILE A CA 1
ATOM 548 C C . ILE A 1 75 ? 32.236 -0.306 -51.176 1.00 96.50 75 ILE A C 1
ATOM 550 O O . ILE A 1 75 ? 33.153 -0.450 -51.986 1.00 96.50 75 ILE A O 1
ATOM 554 N N . LEU A 1 76 ? 31.256 0.579 -51.381 1.00 96.62 76 LEU A N 1
ATOM 555 C CA . LEU A 1 76 ? 31.183 1.462 -52.555 1.00 96.62 76 LEU A CA 1
ATOM 556 C C . LEU A 1 76 ? 32.422 2.360 -52.673 1.00 96.62 76 LEU A C 1
ATOM 558 O O . LEU A 1 76 ? 33.005 2.474 -53.750 1.00 96.62 76 LEU A O 1
ATOM 562 N N . SER A 1 77 ? 32.856 2.954 -51.559 1.00 97.31 77 SER A N 1
ATOM 563 C CA . SER A 1 77 ? 34.046 3.808 -51.513 1.00 97.31 77 SER A CA 1
ATOM 564 C C . SER A 1 77 ? 35.337 3.042 -51.812 1.00 97.31 77 SER A C 1
ATOM 566 O O . SER A 1 77 ? 36.224 3.558 -52.489 1.00 97.31 77 SER A O 1
ATOM 568 N N . LEU A 1 78 ? 35.429 1.781 -51.375 1.00 94.94 78 LEU A N 1
ATOM 569 C CA . LEU A 1 78 ? 36.556 0.908 -51.685 1.00 94.94 78 LEU A CA 1
ATOM 570 C C . LEU A 1 78 ? 36.618 0.604 -53.185 1.00 94.94 78 LEU A C 1
ATOM 572 O O . LEU A 1 78 ? 37.681 0.736 -53.785 1.00 94.94 78 LEU A O 1
ATOM 576 N N . ASN A 1 79 ? 35.482 0.261 -53.797 1.00 95.25 79 ASN A N 1
ATOM 577 C CA . ASN A 1 79 ? 35.404 0.021 -55.239 1.00 95.25 79 ASN A CA 1
ATOM 578 C C . ASN A 1 79 ? 35.782 1.278 -56.038 1.00 95.25 79 ASN A C 1
ATOM 580 O O . ASN A 1 79 ? 36.543 1.191 -56.998 1.00 95.25 79 ASN A O 1
ATOM 584 N N . ALA A 1 80 ? 35.319 2.457 -55.606 1.00 94.81 80 ALA A N 1
ATOM 585 C CA . ALA A 1 80 ? 35.687 3.730 -56.225 1.00 94.81 80 ALA A CA 1
ATOM 586 C C . ALA A 1 80 ? 37.191 4.032 -56.105 1.00 94.81 80 ALA A C 1
ATOM 588 O O . ALA A 1 80 ? 37.796 4.528 -57.053 1.00 94.81 80 ALA A O 1
ATOM 589 N N . ALA A 1 81 ? 37.814 3.706 -54.968 1.00 94.25 81 ALA A N 1
ATOM 590 C CA . ALA A 1 81 ? 39.256 3.856 -54.786 1.00 94.25 81 ALA A CA 1
ATOM 591 C C . ALA A 1 81 ? 40.058 2.925 -55.715 1.00 94.25 81 ALA A C 1
ATOM 593 O O . ALA A 1 81 ? 41.085 3.341 -56.251 1.00 94.25 81 ALA A O 1
ATOM 594 N N . VAL A 1 82 ? 39.579 1.694 -55.934 1.00 94.38 82 VAL A N 1
ATOM 595 C CA . VAL A 1 82 ? 40.176 0.750 -56.895 1.00 94.38 82 VAL A CA 1
ATOM 596 C C . VAL A 1 82 ? 40.073 1.293 -58.320 1.00 94.38 82 VAL A C 1
ATOM 598 O O . VAL A 1 82 ? 41.082 1.350 -59.015 1.00 94.38 82 VAL A O 1
ATOM 601 N N . GLU A 1 83 ? 38.900 1.770 -58.740 1.00 93.50 83 GLU A N 1
ATOM 602 C CA . GLU A 1 83 ? 38.705 2.324 -60.088 1.00 93.50 83 GLU A CA 1
ATOM 603 C C . GLU A 1 83 ? 39.542 3.594 -60.320 1.00 93.50 83 GLU A C 1
ATOM 605 O O . GLU A 1 83 ? 40.145 3.780 -61.378 1.00 93.50 83 GLU A O 1
ATOM 610 N N . ALA A 1 84 ? 39.660 4.447 -59.298 1.00 94.44 84 ALA A N 1
ATOM 611 C CA . ALA A 1 84 ? 40.522 5.623 -59.341 1.00 94.44 84 ALA A CA 1
ATOM 612 C C . ALA A 1 84 ? 42.009 5.255 -59.495 1.00 94.44 84 ALA A C 1
ATOM 614 O O . ALA A 1 84 ? 42.737 5.955 -60.201 1.00 94.44 84 ALA A O 1
ATOM 615 N N . ALA A 1 85 ? 42.458 4.153 -58.883 1.00 92.38 85 ALA A N 1
ATOM 616 C CA . ALA A 1 85 ? 43.807 3.628 -59.081 1.00 92.38 85 ALA A CA 1
ATOM 617 C C . ALA A 1 85 ? 44.003 3.085 -60.509 1.00 92.38 85 ALA A C 1
ATOM 619 O O . ALA A 1 85 ? 45.048 3.330 -61.115 1.00 92.38 85 ALA A O 1
ATOM 620 N N . THR A 1 86 ? 42.989 2.420 -61.072 1.00 93.94 86 THR A N 1
ATOM 621 C CA . THR A 1 86 ? 42.984 1.934 -62.464 1.00 93.94 86 THR A CA 1
ATOM 622 C C . THR A 1 86 ? 43.111 3.080 -63.477 1.00 93.94 86 THR A C 1
ATOM 624 O O . THR A 1 86 ? 43.819 2.947 -64.473 1.00 93.94 86 THR A O 1
ATOM 627 N N . ALA A 1 87 ? 42.492 4.234 -63.205 1.00 93.00 87 ALA A N 1
ATOM 628 C CA . ALA A 1 87 ? 42.543 5.428 -64.056 1.00 93.00 87 ALA A CA 1
ATOM 629 C C . ALA A 1 87 ? 43.871 6.225 -63.986 1.00 93.00 87 ALA A C 1
ATOM 631 O O . ALA A 1 87 ? 44.024 7.234 -64.683 1.00 93.00 87 ALA A O 1
ATOM 632 N N . GLY A 1 88 ? 44.839 5.808 -63.159 1.00 91.06 88 GLY A N 1
ATOM 633 C CA . GLY A 1 88 ? 46.169 6.419 -63.083 1.00 91.06 88 GLY A CA 1
ATOM 634 C C . GLY A 1 88 ? 46.145 7.895 -62.660 1.00 91.06 88 GLY A C 1
ATOM 635 O O . GLY A 1 88 ? 45.507 8.270 -61.677 1.00 91.06 88 GLY A O 1
ATOM 636 N N . GLU A 1 89 ? 46.858 8.766 -63.385 1.00 89.12 89 GLU A N 1
ATOM 637 C CA . GLU A 1 89 ? 46.938 10.193 -63.028 1.00 89.12 89 GLU A CA 1
ATOM 638 C C . GLU A 1 89 ? 45.598 10.930 -63.120 1.00 89.12 89 GLU A C 1
ATOM 640 O O . GLU A 1 89 ? 45.341 11.818 -62.305 1.00 89.12 89 GLU A O 1
ATOM 645 N N . SER A 1 90 ? 44.721 10.538 -64.048 1.00 87.50 90 SER A N 1
ATOM 646 C CA . SER A 1 90 ? 43.394 11.143 -64.211 1.00 87.50 90 SER A CA 1
ATOM 647 C C . SER A 1 90 ? 42.444 10.817 -63.049 1.00 87.50 90 SER A C 1
ATOM 649 O O . SER A 1 90 ? 41.483 11.550 -62.824 1.00 87.50 90 SER A O 1
ATOM 651 N N . GLY A 1 91 ? 42.724 9.759 -62.278 1.00 92.00 91 GLY A N 1
ATOM 652 C CA . GLY A 1 91 ? 41.920 9.316 -61.134 1.00 92.00 91 GLY A CA 1
ATOM 653 C C . GLY A 1 91 ? 42.305 9.931 -59.783 1.00 92.00 91 GLY A C 1
ATOM 654 O O . GLY A 1 91 ? 41.585 9.730 -58.805 1.00 92.00 91 GLY A O 1
ATOM 655 N N . LYS A 1 92 ? 43.395 10.711 -59.692 1.00 90.31 92 LYS A N 1
ATOM 656 C CA . LYS A 1 92 ? 43.924 11.232 -58.410 1.00 90.31 92 LYS A CA 1
ATOM 657 C C . LYS A 1 92 ? 42.886 12.004 -57.582 1.00 90.31 92 LYS A C 1
ATOM 659 O O . LYS A 1 92 ? 42.813 11.811 -56.372 1.00 90.31 92 LYS A O 1
ATOM 664 N N . GLY A 1 93 ? 42.061 12.840 -58.219 1.00 91.31 93 GLY A N 1
ATOM 665 C CA . GLY A 1 93 ? 40.994 13.582 -57.530 1.00 91.31 93 GLY A CA 1
ATOM 666 C C . GLY A 1 93 ? 39.879 12.675 -56.996 1.00 91.31 93 GLY A C 1
ATOM 667 O O . GLY A 1 93 ? 39.431 12.844 -55.864 1.00 91.31 93 GLY A O 1
ATOM 668 N N . PHE A 1 94 ? 39.486 11.661 -57.773 1.00 92.81 94 PHE A N 1
ATOM 669 C CA . PHE A 1 94 ? 38.487 10.669 -57.363 1.00 92.81 94 PHE A CA 1
ATOM 670 C C . PHE A 1 94 ? 38.983 9.783 -56.215 1.00 92.81 94 PHE A C 1
ATOM 672 O O . PHE A 1 94 ? 38.203 9.466 -55.319 1.00 92.81 94 PHE A O 1
ATOM 679 N N . ALA A 1 95 ? 40.275 9.442 -56.187 1.00 93.38 95 ALA A N 1
ATOM 680 C CA . ALA A 1 95 ? 40.868 8.657 -55.106 1.00 93.38 95 ALA A CA 1
ATOM 681 C C . ALA A 1 95 ? 40.763 9.363 -53.741 1.00 93.38 95 ALA A C 1
ATOM 683 O O . ALA A 1 95 ? 40.464 8.717 -52.737 1.00 93.38 95 ALA A O 1
ATOM 684 N N . VAL A 1 96 ? 40.956 10.688 -53.700 1.00 94.69 96 VAL A N 1
ATOM 685 C CA . VAL A 1 96 ? 40.822 11.481 -52.463 1.00 94.69 96 VAL A CA 1
ATOM 686 C C . VAL A 1 96 ? 39.374 11.488 -51.976 1.00 94.69 96 VAL A C 1
ATOM 688 O O . VAL A 1 96 ? 39.124 11.241 -50.799 1.00 94.69 96 VAL A O 1
ATOM 691 N N . VAL A 1 97 ? 38.413 11.701 -52.880 1.00 96.25 97 VAL A N 1
ATOM 692 C CA . VAL A 1 97 ? 36.983 11.666 -52.530 1.00 96.25 97 VAL A CA 1
ATOM 693 C C . VAL A 1 97 ? 36.581 10.279 -52.025 1.00 96.25 97 VAL A C 1
ATOM 695 O O . VAL A 1 97 ? 35.901 10.175 -51.010 1.00 96.25 97 VAL A O 1
ATOM 698 N N . ALA A 1 98 ? 37.038 9.207 -52.677 1.00 96.50 98 ALA A N 1
ATOM 699 C CA . ALA A 1 98 ? 36.766 7.839 -52.246 1.00 96.50 98 ALA A CA 1
ATOM 700 C C . ALA A 1 98 ? 37.317 7.550 -50.836 1.00 96.50 98 ALA A C 1
ATOM 702 O O . ALA A 1 98 ? 36.627 6.936 -50.022 1.00 96.50 98 ALA A O 1
ATOM 703 N N . ALA A 1 99 ? 38.520 8.034 -50.512 1.00 95.25 99 ALA A N 1
ATOM 704 C CA . ALA A 1 99 ? 39.093 7.905 -49.172 1.00 95.25 99 ALA A CA 1
ATOM 705 C C . ALA A 1 99 ? 38.294 8.683 -48.107 1.00 95.25 99 ALA A C 1
ATOM 707 O O . ALA A 1 99 ? 38.066 8.157 -47.017 1.00 95.25 99 ALA A O 1
ATOM 708 N N . GLU A 1 100 ? 37.822 9.890 -48.427 1.00 97.31 100 GLU A N 1
ATOM 709 C CA . GLU A 1 100 ? 37.007 10.701 -47.513 1.00 97.31 100 GLU A CA 1
ATOM 710 C C . GLU A 1 100 ? 35.633 10.060 -47.257 1.00 97.31 100 GLU A C 1
ATOM 712 O O . GLU A 1 100 ? 35.204 9.931 -46.109 1.00 97.31 100 GLU A O 1
ATOM 717 N N . VAL A 1 101 ? 34.971 9.558 -48.309 1.00 97.69 101 VAL A N 1
ATOM 718 C CA . VAL A 1 101 ? 33.702 8.816 -48.189 1.00 97.69 101 VAL A CA 1
ATOM 719 C C . VAL A 1 101 ? 33.890 7.561 -47.335 1.00 97.69 101 VAL A C 1
ATOM 721 O O . VAL A 1 101 ? 33.045 7.258 -46.492 1.00 97.69 101 VAL A O 1
ATOM 724 N N . ARG A 1 102 ? 35.015 6.855 -47.495 1.00 96.50 102 ARG A N 1
ATOM 725 C CA . ARG A 1 102 ? 35.350 5.687 -46.673 1.00 96.50 102 ARG A CA 1
ATOM 726 C C . ARG A 1 102 ? 35.504 6.048 -45.198 1.00 96.50 102 ARG A C 1
ATOM 728 O O . ARG A 1 102 ? 34.986 5.341 -44.334 1.00 96.50 102 ARG A O 1
ATOM 735 N N . ASN A 1 103 ? 36.205 7.144 -44.905 1.00 97.00 103 ASN A N 1
ATOM 736 C CA . ASN A 1 103 ? 36.377 7.631 -43.539 1.00 97.00 103 ASN A CA 1
ATOM 737 C C . ASN A 1 103 ? 35.019 7.977 -42.907 1.00 97.00 103 ASN A C 1
ATOM 739 O O . ASN A 1 103 ? 34.711 7.512 -41.810 1.00 97.00 103 ASN A O 1
ATOM 743 N N . LEU A 1 104 ? 34.168 8.703 -43.640 1.00 97.06 104 LEU A N 1
ATOM 744 C CA . LEU A 1 104 ? 32.824 9.064 -43.190 1.00 97.06 104 LEU A CA 1
ATOM 745 C C . LEU A 1 104 ? 31.943 7.832 -42.926 1.00 97.06 104 LEU A C 1
ATOM 747 O O . LEU A 1 104 ? 31.229 7.789 -41.922 1.00 97.06 104 LEU A O 1
ATOM 751 N N . ALA A 1 105 ? 32.022 6.815 -43.788 1.00 97.69 105 ALA A N 1
ATOM 752 C CA . ALA A 1 105 ? 31.319 5.550 -43.604 1.00 97.69 105 ALA A CA 1
ATOM 753 C C . ALA A 1 105 ? 31.794 4.808 -42.341 1.00 97.69 105 ALA A C 1
ATOM 755 O O . ALA A 1 105 ? 30.968 4.370 -41.544 1.00 97.69 105 ALA A O 1
ATOM 756 N N . SER A 1 106 ? 33.109 4.739 -42.104 1.00 96.50 106 SER A N 1
ATOM 757 C CA . SER A 1 106 ? 33.674 4.135 -40.887 1.00 96.50 106 SER A CA 1
ATOM 758 C C . SER A 1 106 ? 33.220 4.862 -39.620 1.00 96.50 106 SER A C 1
ATOM 760 O O . SER A 1 106 ? 32.816 4.217 -38.656 1.00 96.50 106 SER A O 1
ATOM 762 N N . ARG A 1 107 ? 33.233 6.202 -39.631 1.00 97.44 107 ARG A N 1
ATOM 763 C CA . ARG A 1 107 ? 32.744 7.020 -38.510 1.00 97.44 107 ARG A CA 1
ATOM 764 C C . ARG A 1 107 ? 31.249 6.823 -38.258 1.00 97.44 107 ARG A C 1
ATOM 766 O O . ARG A 1 107 ? 30.822 6.810 -37.110 1.00 97.44 107 ARG A O 1
ATOM 773 N N . SER A 1 108 ? 30.459 6.656 -39.319 1.00 97.12 108 SER A N 1
ATOM 774 C CA . SER A 1 108 ? 29.018 6.399 -39.207 1.00 97.12 108 SER A CA 1
ATOM 775 C C . SER A 1 108 ? 28.731 5.031 -38.583 1.00 97.12 108 SER A C 1
ATOM 777 O O . SER A 1 108 ? 27.855 4.933 -37.729 1.00 97.12 108 SER A O 1
ATOM 779 N N . ALA A 1 109 ? 29.492 3.995 -38.955 1.00 96.12 109 ALA A N 1
ATOM 780 C CA . ALA A 1 109 ? 29.376 2.660 -38.362 1.00 96.12 109 ALA A CA 1
ATOM 781 C C . ALA A 1 109 ? 29.769 2.649 -36.872 1.00 96.12 109 ALA A C 1
ATOM 783 O O . ALA A 1 109 ? 29.090 2.042 -36.046 1.00 96.12 109 ALA A O 1
ATOM 784 N N . GLU A 1 110 ? 30.836 3.365 -36.504 1.00 97.06 110 GLU A N 1
ATOM 785 C CA . GLU A 1 110 ? 31.253 3.505 -35.104 1.00 97.06 110 GLU A CA 1
ATOM 786 C C . GLU A 1 110 ? 30.180 4.212 -34.262 1.00 97.06 110 GLU A C 1
ATOM 788 O O . GLU A 1 110 ? 29.764 3.684 -33.230 1.00 97.06 110 GLU A O 1
ATOM 793 N N . ALA A 1 111 ? 29.634 5.329 -34.756 1.00 96.94 111 ALA A N 1
ATOM 794 C CA . ALA A 1 111 ? 28.530 6.025 -34.098 1.00 96.94 111 ALA A CA 1
ATOM 795 C C . ALA A 1 111 ? 27.272 5.145 -33.979 1.00 96.94 111 ALA A C 1
ATOM 797 O O . ALA A 1 111 ? 26.640 5.109 -32.924 1.00 96.94 111 ALA A O 1
ATOM 798 N N . ALA A 1 112 ? 26.916 4.393 -35.027 1.00 97.00 112 ALA A N 1
ATOM 799 C CA . ALA A 1 112 ? 25.788 3.462 -34.983 1.00 97.00 112 ALA A CA 1
ATOM 800 C C . ALA A 1 112 ? 25.982 2.395 -33.892 1.00 97.00 112 ALA A C 1
ATOM 802 O O . ALA A 1 112 ? 25.051 2.103 -33.140 1.00 97.00 112 ALA A O 1
ATOM 803 N N . LYS A 1 113 ? 27.201 1.861 -33.744 1.00 96.06 113 LYS A N 1
ATOM 804 C CA . LYS A 1 113 ? 27.543 0.890 -32.696 1.00 96.06 113 LYS A CA 1
ATOM 805 C C . LYS A 1 113 ? 27.426 1.479 -31.286 1.00 96.06 113 LYS A C 1
ATOM 807 O O . LYS A 1 113 ? 26.905 0.805 -30.398 1.00 96.06 113 LYS A O 1
ATOM 812 N N . GLU A 1 114 ? 27.884 2.710 -31.073 1.00 96.69 114 GLU A N 1
ATOM 813 C CA . GLU A 1 114 ? 27.753 3.398 -29.780 1.00 96.69 114 GLU A CA 1
ATOM 814 C C . GLU A 1 114 ? 26.285 3.644 -29.411 1.00 96.69 114 GLU A C 1
ATOM 816 O O . GLU A 1 114 ? 25.860 3.317 -28.301 1.00 96.69 114 GLU A O 1
ATOM 821 N N . ILE A 1 115 ? 25.481 4.151 -30.353 1.00 96.31 115 ILE A N 1
ATOM 822 C CA . ILE A 1 115 ? 24.048 4.381 -30.127 1.00 96.31 115 ILE A CA 1
ATOM 823 C C . ILE A 1 115 ? 23.339 3.049 -29.856 1.00 96.31 115 ILE A C 1
ATOM 825 O O . ILE A 1 115 ? 22.523 2.973 -28.940 1.00 96.31 115 ILE A O 1
ATOM 829 N N . LYS A 1 116 ? 23.683 1.979 -30.585 1.00 95.44 116 LYS A N 1
ATOM 830 C CA . LYS A 1 116 ? 23.132 0.639 -30.347 1.00 95.44 116 LYS A CA 1
ATOM 831 C C . LYS A 1 116 ? 23.365 0.169 -28.911 1.00 95.44 116 LYS A C 1
ATOM 833 O O . LYS A 1 116 ? 22.440 -0.338 -28.286 1.00 95.44 116 LYS A O 1
ATOM 838 N N . ALA A 1 117 ? 24.565 0.376 -28.368 1.00 95.81 117 ALA A N 1
ATOM 839 C CA . ALA A 1 117 ? 24.866 0.019 -26.983 1.00 95.81 117 ALA A CA 1
ATOM 840 C C . ALA A 1 117 ? 24.018 0.815 -25.971 1.00 95.81 117 ALA A C 1
ATOM 842 O O . ALA A 1 117 ? 23.526 0.241 -25.001 1.00 95.81 117 ALA A O 1
ATOM 843 N N . LEU A 1 118 ? 23.801 2.115 -26.208 1.00 96.12 118 LEU A N 1
ATOM 844 C CA . LEU A 1 118 ? 22.940 2.952 -25.359 1.00 96.12 118 LEU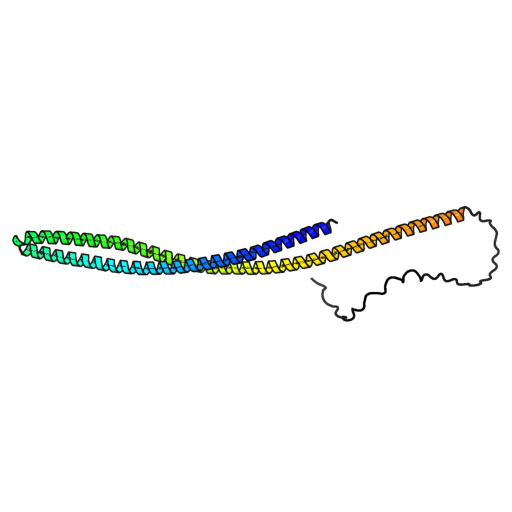 A CA 1
ATOM 845 C C . LEU A 1 118 ? 21.466 2.529 -25.419 1.00 96.12 118 LEU A C 1
ATOM 847 O O . LEU A 1 118 ? 20.777 2.531 -24.401 1.00 96.12 118 LEU A O 1
ATOM 851 N N . VAL A 1 119 ? 20.983 2.167 -26.607 1.00 95.94 119 VAL A N 1
ATOM 852 C CA . VAL A 1 119 ? 19.605 1.706 -26.823 1.00 95.94 119 VAL A CA 1
ATOM 853 C C . VAL A 1 119 ? 19.377 0.346 -26.167 1.00 95.94 119 VAL A C 1
ATOM 855 O O . VAL A 1 119 ? 18.338 0.152 -25.544 1.00 95.94 119 VAL A O 1
ATOM 858 N N . GLU A 1 120 ? 20.355 -0.560 -26.218 1.00 94.00 120 GLU A N 1
ATOM 859 C CA . GLU A 1 120 ? 20.293 -1.846 -25.513 1.00 94.00 120 GLU A CA 1
ATOM 860 C C . GLU A 1 120 ? 20.233 -1.659 -23.984 1.00 94.00 120 GLU A C 1
ATOM 862 O O . GLU A 1 120 ? 19.409 -2.277 -23.312 1.00 94.00 120 GLU A O 1
ATOM 867 N N . ASP A 1 121 ? 21.036 -0.750 -23.419 1.00 95.69 121 ASP A N 1
ATOM 868 C CA . ASP A 1 121 ? 20.958 -0.409 -21.989 1.00 95.69 121 ASP A CA 1
ATOM 869 C C . ASP A 1 121 ? 19.592 0.197 -21.615 1.00 95.69 121 ASP A C 1
ATOM 871 O O . ASP A 1 121 ? 18.988 -0.176 -20.603 1.00 95.69 121 ASP A O 1
ATOM 875 N N . ALA A 1 122 ? 19.055 1.088 -22.456 1.00 95.00 122 ALA A N 1
ATOM 876 C CA . ALA A 1 122 ? 17.715 1.641 -22.272 1.00 95.00 122 ALA A CA 1
ATOM 877 C C . ALA A 1 122 ? 16.631 0.548 -22.317 1.00 95.00 122 ALA A C 1
ATOM 879 O O . ALA A 1 122 ? 15.699 0.583 -21.512 1.00 95.00 122 ALA A O 1
ATOM 880 N N . ASN A 1 123 ? 16.784 -0.446 -23.197 1.00 94.25 123 ASN A N 1
ATOM 881 C CA . ASN A 1 123 ? 15.889 -1.596 -23.321 1.00 94.25 123 ASN A CA 1
ATOM 882 C C . ASN A 1 123 ? 15.858 -2.434 -22.035 1.00 94.25 123 ASN A C 1
ATOM 884 O O . ASN A 1 123 ? 14.793 -2.771 -21.515 1.00 94.25 123 ASN A O 1
ATOM 888 N N . ILE A 1 124 ? 17.032 -2.729 -21.470 1.00 95.44 124 ILE A N 1
ATOM 889 C CA . ILE A 1 124 ? 17.157 -3.472 -20.208 1.00 95.44 124 ILE A CA 1
ATOM 890 C C . ILE A 1 124 ? 16.482 -2.703 -19.063 1.00 95.44 124 ILE A C 1
ATOM 892 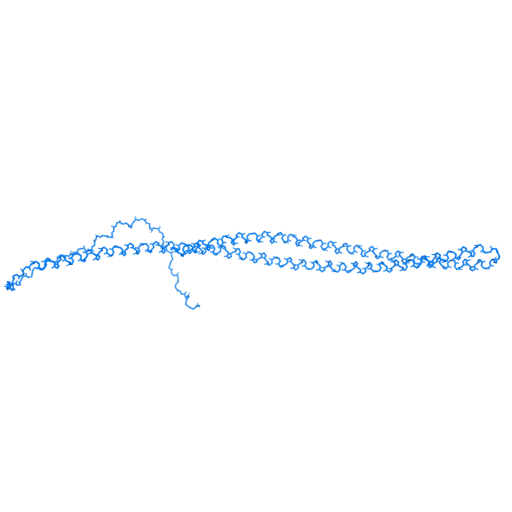O O . ILE A 1 124 ? 15.726 -3.285 -18.280 1.00 95.44 124 ILE A O 1
ATOM 896 N N . LYS A 1 125 ? 16.705 -1.385 -18.975 1.00 94.81 125 LYS A N 1
ATOM 897 C CA . LYS A 1 125 ? 16.097 -0.531 -17.942 1.00 94.81 125 LYS A CA 1
ATOM 898 C C . LYS A 1 125 ? 14.578 -0.431 -18.076 1.00 94.81 125 LYS A C 1
ATOM 900 O O . LYS A 1 125 ? 13.891 -0.505 -17.060 1.00 94.81 125 LYS A O 1
ATOM 905 N N . ALA A 1 126 ? 14.053 -0.308 -19.295 1.00 95.06 126 ALA A N 1
ATOM 906 C CA . ALA A 1 126 ? 12.613 -0.286 -19.548 1.00 95.06 126 ALA A CA 1
ATOM 907 C C . ALA A 1 126 ? 11.950 -1.616 -19.151 1.00 95.06 126 ALA A C 1
ATOM 909 O O . ALA A 1 126 ? 10.949 -1.613 -18.435 1.00 95.06 126 ALA A O 1
ATOM 910 N N . ASN A 1 127 ? 12.552 -2.753 -19.522 1.00 94.19 127 ASN A N 1
ATOM 911 C CA . ASN A 1 127 ? 12.063 -4.076 -19.124 1.00 94.19 127 ASN A CA 1
ATOM 912 C C . ASN A 1 127 ? 12.089 -4.272 -17.601 1.00 94.19 127 ASN A C 1
ATOM 914 O O . ASN A 1 127 ? 11.117 -4.759 -17.029 1.00 94.19 127 ASN A O 1
ATOM 918 N N . SER A 1 128 ? 13.155 -3.835 -16.926 1.00 96.19 128 SER A N 1
ATOM 919 C CA . SER A 1 128 ? 13.212 -3.839 -15.459 1.00 96.19 128 SER A CA 1
ATOM 920 C C . SER A 1 128 ? 12.099 -2.976 -14.844 1.00 96.19 128 SER A C 1
ATOM 922 O O . SER A 1 128 ? 11.380 -3.426 -13.953 1.00 96.19 128 SER A O 1
ATOM 924 N N . GLY A 1 129 ? 11.877 -1.769 -15.381 1.00 96.31 129 GLY A N 1
ATOM 925 C CA . GLY A 1 129 ? 10.787 -0.884 -14.962 1.00 96.31 129 GLY A CA 1
ATOM 926 C C . GLY A 1 129 ? 9.397 -1.502 -15.150 1.00 96.31 129 GLY A C 1
ATOM 927 O O . GLY A 1 129 ? 8.535 -1.346 -14.282 1.00 96.31 129 GLY A O 1
ATOM 928 N N . LYS A 1 130 ? 9.184 -2.250 -16.240 1.00 94.62 130 LYS A N 1
ATOM 929 C CA . LYS A 1 130 ? 7.955 -3.021 -16.481 1.00 94.62 130 LYS A CA 1
ATOM 930 C C . LYS A 1 130 ? 7.758 -4.103 -15.418 1.00 94.62 130 LYS A C 1
ATOM 932 O O . LYS A 1 130 ? 6.677 -4.179 -14.840 1.00 94.62 130 LYS A O 1
ATOM 937 N N . THR A 1 131 ? 8.790 -4.896 -15.125 1.00 96.25 131 THR A N 1
ATOM 938 C CA . THR A 1 131 ? 8.735 -5.945 -14.093 1.00 96.25 131 THR A CA 1
ATOM 939 C C . THR A 1 131 ? 8.399 -5.364 -12.723 1.00 96.25 131 THR A C 1
ATOM 941 O O . THR A 1 131 ? 7.444 -5.813 -12.098 1.00 96.25 131 THR A O 1
ATOM 944 N N . ILE A 1 132 ? 9.096 -4.304 -12.300 1.00 96.81 132 ILE A N 1
ATOM 945 C CA . ILE A 1 132 ? 8.833 -3.629 -11.019 1.00 96.81 132 ILE A CA 1
ATOM 946 C C . ILE A 1 132 ? 7.399 -3.087 -10.967 1.00 96.81 132 ILE A C 1
ATOM 948 O O . ILE A 1 132 ? 6.721 -3.202 -9.950 1.00 96.81 132 ILE A O 1
ATOM 952 N N . SER A 1 133 ? 6.908 -2.514 -12.068 1.00 96.94 133 SER A N 1
ATOM 953 C CA . SER A 1 133 ? 5.534 -2.002 -12.131 1.00 96.94 133 SER A CA 1
ATOM 954 C C . SER A 1 133 ? 4.497 -3.123 -12.005 1.00 96.94 133 SER A C 1
ATOM 956 O O . SER A 1 133 ? 3.473 -2.926 -11.355 1.00 96.94 133 SER A O 1
ATOM 958 N N . ASN A 1 134 ? 4.759 -4.305 -12.573 1.00 95.00 134 ASN A N 1
ATOM 959 C CA . ASN A 1 134 ? 3.896 -5.478 -12.408 1.00 95.00 134 ASN A CA 1
ATOM 960 C C . ASN A 1 134 ? 3.912 -6.001 -10.965 1.00 95.00 134 ASN A C 1
ATOM 962 O O . ASN A 1 134 ? 2.849 -6.258 -10.404 1.00 95.00 134 ASN A O 1
ATOM 966 N N . GLU A 1 135 ? 5.086 -6.084 -10.335 1.00 96.62 135 GLU A N 1
ATOM 967 C CA . GLU A 1 135 ? 5.203 -6.443 -8.915 1.00 96.62 135 GLU A CA 1
ATOM 968 C C . GLU A 1 135 ? 4.459 -5.440 -8.017 1.00 96.62 135 GLU A C 1
ATOM 970 O O . GLU A 1 135 ? 3.794 -5.834 -7.060 1.00 96.62 135 GLU A O 1
ATOM 975 N N . MET A 1 136 ? 4.494 -4.142 -8.347 1.00 96.81 136 MET A N 1
ATOM 976 C CA . MET A 1 136 ? 3.690 -3.135 -7.646 1.00 96.81 136 MET A CA 1
ATOM 977 C C . MET A 1 136 ? 2.188 -3.406 -7.772 1.00 96.81 136 MET A C 1
ATOM 979 O O . MET A 1 136 ? 1.474 -3.251 -6.784 1.00 96.81 136 MET A O 1
ATOM 983 N N . VAL A 1 137 ? 1.697 -3.805 -8.952 1.00 95.69 137 VAL A N 1
ATOM 984 C CA . VAL A 1 137 ? 0.278 -4.156 -9.145 1.00 95.69 137 VAL A CA 1
ATOM 985 C C . VAL A 1 137 ? -0.113 -5.320 -8.232 1.00 95.69 137 VAL A C 1
ATOM 987 O O . VAL A 1 137 ? -1.090 -5.203 -7.494 1.00 95.69 137 VAL A O 1
ATOM 990 N N . GLU A 1 138 ? 0.670 -6.401 -8.203 1.00 95.62 138 GLU A N 1
ATOM 991 C CA . GLU A 1 138 ? 0.426 -7.532 -7.293 1.00 95.62 138 GLU A CA 1
ATOM 992 C C . GLU A 1 138 ? 0.488 -7.108 -5.816 1.00 95.62 138 GLU A C 1
ATOM 994 O O . GLU A 1 138 ? -0.368 -7.487 -5.011 1.00 95.62 138 GLU A O 1
ATOM 999 N N . GLY A 1 139 ? 1.448 -6.250 -5.459 1.00 97.19 139 GLY A N 1
ATOM 1000 C CA . GLY A 1 139 ? 1.563 -5.675 -4.121 1.00 97.19 139 GLY A CA 1
ATOM 1001 C C . GLY A 1 139 ? 0.319 -4.886 -3.701 1.00 97.19 139 GLY A C 1
ATOM 1002 O O . GLY A 1 139 ? -0.147 -5.032 -2.569 1.00 97.19 139 GLY A O 1
ATOM 1003 N N . TYR A 1 140 ? -0.271 -4.104 -4.609 1.00 96.50 140 TYR A N 1
ATOM 1004 C CA . TYR A 1 140 ? -1.526 -3.396 -4.345 1.00 96.50 140 TYR A CA 1
ATOM 1005 C C . TYR A 1 140 ? -2.718 -4.343 -4.178 1.00 96.50 140 TYR A C 1
ATOM 1007 O O . TYR A 1 140 ? -3.564 -4.088 -3.321 1.00 96.50 140 TYR A O 1
ATOM 1015 N N . VAL A 1 141 ? -2.773 -5.459 -4.912 1.00 94.88 141 VAL A N 1
ATOM 1016 C CA . VAL A 1 141 ? -3.811 -6.490 -4.721 1.00 94.88 141 VAL A CA 1
ATOM 1017 C C . VAL A 1 141 ? -3.729 -7.092 -3.315 1.00 94.88 141 VAL A C 1
ATOM 1019 O O . VAL A 1 141 ? -4.748 -7.228 -2.631 1.00 94.88 141 VAL A O 1
ATOM 1022 N N . HIS A 1 142 ? -2.523 -7.419 -2.845 1.00 96.19 142 HIS A N 1
ATOM 1023 C CA . HIS A 1 142 ? -2.320 -7.894 -1.475 1.00 96.19 142 HIS A CA 1
ATOM 1024 C C . HIS A 1 142 ? -2.694 -6.833 -0.434 1.00 96.19 142 HIS A C 1
ATOM 1026 O O . HIS A 1 142 ? -3.453 -7.129 0.490 1.00 96.19 142 HIS A O 1
ATOM 1032 N N . LEU A 1 143 ? -2.250 -5.589 -0.630 1.00 95.62 143 LEU A N 1
ATOM 1033 C CA . LEU A 1 143 ? -2.586 -4.467 0.245 1.00 95.62 143 LEU A CA 1
ATOM 1034 C C . LEU A 1 143 ? -4.105 -4.261 0.351 1.00 95.62 143 LEU A C 1
ATOM 1036 O O . LEU A 1 143 ? -4.633 -4.127 1.453 1.00 95.62 143 LEU A O 1
ATOM 1040 N N . ASN A 1 144 ? -4.821 -4.285 -0.775 1.00 95.00 144 ASN A N 1
ATOM 1041 C CA . ASN A 1 144 ? -6.278 -4.159 -0.814 1.00 95.00 144 ASN A CA 1
ATOM 1042 C C . ASN A 1 144 ? -6.979 -5.287 -0.042 1.00 95.00 144 ASN A C 1
ATOM 1044 O O . ASN A 1 144 ? -7.945 -5.033 0.681 1.00 95.00 144 ASN A O 1
ATOM 1048 N N . ASN A 1 145 ? -6.478 -6.522 -0.136 1.00 96.06 145 ASN A N 1
ATOM 1049 C CA . ASN A 1 145 ? -7.006 -7.639 0.647 1.00 96.06 145 ASN A CA 1
ATOM 1050 C C . ASN A 1 145 ? -6.812 -7.440 2.158 1.00 96.06 145 ASN A C 1
ATOM 1052 O O . ASN A 1 145 ? -7.725 -7.727 2.933 1.00 96.06 145 ASN A O 1
ATOM 1056 N N . ASP A 1 146 ? -5.660 -6.934 2.593 1.00 96.25 146 ASP A N 1
ATOM 1057 C CA . ASP A 1 146 ? -5.398 -6.698 4.017 1.00 96.25 146 ASP A CA 1
ATOM 1058 C C . ASP A 1 146 ? -6.178 -5.494 4.565 1.00 96.25 146 ASP A C 1
ATOM 1060 O O . ASP A 1 146 ? -6.690 -5.543 5.689 1.00 96.25 146 ASP A O 1
ATOM 1064 N N . ILE A 1 147 ? -6.378 -4.450 3.753 1.00 95.62 147 ILE A N 1
ATOM 1065 C CA . ILE A 1 147 ? -7.292 -3.349 4.086 1.00 95.62 147 ILE A CA 1
ATOM 1066 C C . ILE A 1 147 ? -8.716 -3.883 4.262 1.00 95.62 147 ILE A C 1
ATOM 1068 O O . ILE A 1 147 ? -9.381 -3.530 5.235 1.00 95.62 147 ILE A O 1
ATOM 1072 N N . LYS A 1 148 ? -9.176 -4.778 3.379 1.00 94.88 148 LYS A N 1
ATOM 1073 C CA . LYS A 1 148 ? -10.507 -5.387 3.487 1.00 94.88 148 LYS A CA 1
ATOM 1074 C C . LYS A 1 148 ? -10.683 -6.157 4.798 1.00 94.88 148 LYS A C 1
ATOM 1076 O O . LYS A 1 148 ? -11.639 -5.894 5.516 1.00 94.88 148 LYS A O 1
ATOM 1081 N N . LYS A 1 149 ? -9.724 -7.015 5.166 1.00 96.19 149 LYS A N 1
ATOM 1082 C CA . LYS A 1 149 ? -9.742 -7.704 6.472 1.00 96.19 149 LYS A CA 1
ATOM 1083 C C . LYS A 1 149 ? -9.771 -6.716 7.640 1.00 96.19 149 LYS A C 1
ATOM 1085 O O . LYS A 1 149 ? -10.436 -6.957 8.638 1.00 96.19 149 LYS A O 1
ATOM 1090 N N . THR A 1 150 ? -9.055 -5.599 7.522 1.00 95.88 150 THR A N 1
ATOM 1091 C CA . THR A 1 150 ? -9.057 -4.552 8.553 1.00 95.88 150 THR A CA 1
ATOM 1092 C C . THR A 1 150 ? -10.435 -3.898 8.686 1.00 95.88 150 THR A C 1
ATOM 1094 O O . THR A 1 150 ? -10.882 -3.647 9.802 1.00 95.88 150 THR A O 1
ATOM 1097 N N . ILE A 1 151 ? -11.129 -3.649 7.572 1.00 94.56 151 ILE A N 1
ATOM 1098 C CA . ILE A 1 151 ? -12.509 -3.142 7.573 1.00 94.56 151 ILE A CA 1
ATOM 1099 C C . ILE A 1 151 ? -13.454 -4.146 8.242 1.00 94.56 151 ILE A C 1
ATOM 1101 O O . ILE A 1 151 ? -14.270 -3.734 9.065 1.00 94.56 151 ILE A O 1
ATOM 1105 N N . ASP A 1 152 ? -13.309 -5.438 7.942 1.00 95.56 152 ASP A N 1
ATOM 1106 C CA . ASP A 1 152 ? -14.114 -6.496 8.561 1.00 95.56 152 ASP A CA 1
ATOM 1107 C C . ASP A 1 152 ? -13.913 -6.509 10.092 1.00 95.56 152 ASP A C 1
ATOM 1109 O O . ASP A 1 152 ? -14.885 -6.434 10.842 1.00 95.56 152 ASP A O 1
ATOM 1113 N N . LEU A 1 153 ? -12.661 -6.449 10.567 1.00 96.12 153 LEU A N 1
ATOM 1114 C CA . LEU A 1 153 ? -12.340 -6.356 12.001 1.00 96.12 153 LEU A CA 1
ATOM 1115 C C . LEU A 1 153 ? -12.910 -5.093 12.664 1.00 96.12 153 LEU A C 1
ATOM 1117 O O . LEU A 1 153 ? -13.365 -5.138 13.805 1.00 96.12 153 LEU A O 1
ATOM 1121 N N . ILE A 1 154 ? -12.904 -3.951 11.970 1.00 95.56 154 ILE A N 1
ATOM 1122 C CA . ILE A 1 154 ? -13.548 -2.723 12.460 1.00 95.56 154 ILE A CA 1
ATOM 1123 C C . ILE A 1 154 ? -15.063 -2.938 12.606 1.00 95.56 154 ILE A C 1
ATOM 1125 O O . ILE A 1 154 ? -15.659 -2.441 13.566 1.00 95.56 154 ILE A O 1
ATOM 1129 N N . GLY A 1 155 ? -15.686 -3.684 11.690 1.00 94.44 155 GLY A N 1
ATOM 1130 C CA . GLY A 1 155 ? -17.091 -4.085 11.774 1.00 94.44 155 GLY A CA 1
ATOM 1131 C C . GLY A 1 155 ? -17.385 -4.947 13.004 1.00 94.44 155 GLY A C 1
ATOM 1132 O O . GLY A 1 155 ? -18.319 -4.647 13.756 1.00 94.44 155 GLY A O 1
ATOM 1133 N N . ASP A 1 156 ? -16.543 -5.944 13.268 1.00 95.94 156 ASP A N 1
ATOM 1134 C CA . ASP A 1 156 ? -16.654 -6.800 14.454 1.00 95.94 156 ASP A CA 1
ATOM 1135 C C . ASP A 1 156 ? -16.519 -5.979 15.745 1.00 95.94 156 ASP A C 1
ATOM 1137 O O . ASP A 1 156 ? -17.377 -6.045 16.626 1.00 95.94 156 ASP A O 1
ATOM 1141 N N . ILE A 1 157 ? -15.505 -5.108 15.824 1.00 94.88 157 ILE A N 1
ATOM 1142 C CA . ILE A 1 157 ? -15.290 -4.224 16.979 1.00 94.88 157 ILE A CA 1
ATOM 1143 C C . ILE A 1 157 ? -16.470 -3.258 17.165 1.00 94.88 157 ILE A C 1
ATOM 1145 O O . ILE A 1 157 ? -16.860 -2.977 18.298 1.00 94.88 157 ILE A O 1
ATOM 1149 N N . THR A 1 158 ? -17.064 -2.755 16.077 1.00 93.50 158 THR A N 1
ATOM 1150 C CA . THR A 1 158 ? -18.264 -1.901 16.144 1.00 93.50 158 THR A CA 1
ATOM 1151 C C . THR A 1 158 ? -19.422 -2.646 16.802 1.00 93.50 158 THR A C 1
ATOM 1153 O O . THR A 1 158 ? -20.096 -2.093 17.673 1.00 93.50 158 THR A O 1
ATOM 1156 N N . THR A 1 159 ? -19.626 -3.904 16.412 1.00 94.88 159 THR A N 1
ATOM 1157 C CA . THR A 1 159 ? -20.675 -4.766 16.966 1.00 94.88 159 THR A CA 1
ATOM 1158 C C . THR A 1 159 ? -20.422 -5.041 18.447 1.00 94.88 159 THR A C 1
ATOM 1160 O O . THR A 1 159 ? -21.293 -4.768 19.271 1.00 94.88 159 THR A O 1
ATOM 1163 N N . SER A 1 160 ? -19.204 -5.448 18.819 1.00 96.06 160 SER A N 1
ATOM 1164 C CA . SER A 1 160 ? -18.837 -5.669 20.223 1.00 96.06 160 SER A CA 1
ATOM 1165 C C . SER A 1 160 ? -18.960 -4.404 21.078 1.00 96.06 160 SER A C 1
ATOM 1167 O O . SER A 1 160 ? -19.408 -4.473 22.219 1.00 96.06 160 SER A O 1
ATOM 1169 N N . ALA A 1 161 ? -18.612 -3.227 20.548 1.00 93.94 161 ALA A N 1
ATOM 1170 C CA . ALA A 1 161 ? -18.776 -1.962 21.267 1.00 93.94 161 ALA A CA 1
ATOM 1171 C C . ALA A 1 161 ? -20.258 -1.627 21.516 1.00 93.94 161 ALA A C 1
ATOM 1173 O O . ALA A 1 161 ? -20.606 -1.088 22.569 1.00 93.94 161 ALA A O 1
ATOM 1174 N N . GLN A 1 162 ? -21.141 -1.966 20.572 1.00 92.12 162 GLN A N 1
ATOM 1175 C CA . GLN A 1 162 ? -22.584 -1.803 20.738 1.00 92.12 162 GLN A CA 1
ATOM 1176 C C . GLN A 1 162 ? -23.148 -2.771 21.789 1.00 92.12 162 GLN A C 1
ATOM 1178 O O . GLN A 1 162 ? -23.965 -2.364 22.615 1.00 92.12 162 GLN A O 1
ATOM 1183 N N . GLU A 1 163 ? -22.688 -4.021 21.806 1.00 95.25 163 GLU A N 1
ATOM 1184 C CA . GLU A 1 163 ? -23.049 -5.000 22.839 1.00 95.25 163 GLU A CA 1
ATOM 1185 C C . GLU A 1 163 ? -22.563 -4.565 24.226 1.00 95.25 163 GLU A C 1
ATOM 1187 O O . GLU A 1 163 ? -23.331 -4.594 25.185 1.00 95.25 163 GLU A O 1
ATOM 1192 N N . GLN A 1 164 ? -21.324 -4.073 24.333 1.00 94.88 164 GLN A N 1
ATOM 1193 C CA . GLN A 1 164 ? -20.786 -3.516 25.578 1.00 94.88 164 GLN A CA 1
ATOM 1194 C C . GLN A 1 164 ? -21.614 -2.334 26.078 1.00 94.88 164 GLN A C 1
ATOM 1196 O O . GLN A 1 164 ? -21.897 -2.253 27.271 1.00 94.88 164 GLN A O 1
ATOM 1201 N N . LYS A 1 165 ? -22.042 -1.434 25.182 1.00 92.62 165 LYS A N 1
ATOM 1202 C CA . LYS A 1 165 ? -22.932 -0.323 25.540 1.00 92.62 165 LYS A CA 1
ATOM 1203 C C . LYS A 1 165 ? -24.233 -0.837 26.164 1.00 92.62 165 LYS A C 1
ATOM 1205 O O . LYS A 1 165 ? -24.614 -0.350 27.224 1.00 92.62 165 LYS A O 1
ATOM 1210 N N . ILE A 1 166 ? -24.884 -1.817 25.535 1.00 94.56 166 ILE A N 1
ATOM 1211 C CA . ILE A 1 166 ? -26.125 -2.419 26.050 1.00 94.56 166 ILE A CA 1
ATOM 1212 C C . ILE A 1 166 ? -25.875 -3.100 27.404 1.00 94.56 166 ILE A C 1
ATOM 1214 O O . ILE A 1 166 ? -26.651 -2.916 28.339 1.00 94.56 166 ILE A O 1
ATOM 1218 N N . GLY A 1 167 ? -24.777 -3.847 27.538 1.00 95.56 167 GLY A N 1
ATOM 1219 C CA . GLY A 1 167 ? -24.410 -4.502 28.794 1.00 95.56 167 GLY A CA 1
ATOM 1220 C C . GLY A 1 167 ? -24.18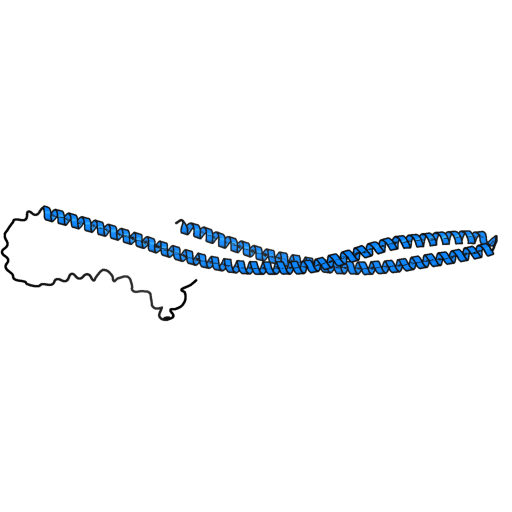5 -3.505 29.932 1.00 95.56 167 GLY A C 1
ATOM 1221 O O . GLY A 1 167 ? -24.640 -3.728 31.051 1.00 95.56 167 GLY A O 1
ATOM 1222 N N . VAL A 1 168 ? -23.550 -2.366 29.655 1.00 94.25 168 VAL A N 1
ATOM 1223 C CA . VAL A 1 168 ? -23.348 -1.312 30.660 1.00 94.25 168 VAL A CA 1
ATOM 1224 C C . VAL A 1 168 ? -24.654 -0.610 31.034 1.00 94.25 168 VAL A C 1
ATOM 1226 O O . VAL A 1 168 ? -24.848 -0.317 32.212 1.00 94.25 168 VAL A O 1
ATOM 1229 N N . GLU A 1 169 ? -25.574 -0.398 30.088 1.00 91.56 169 GLU A N 1
ATOM 1230 C CA . GLU A 1 169 ? -26.925 0.108 30.384 1.00 91.56 169 GLU A CA 1
ATOM 1231 C C . GLU A 1 169 ? -27.668 -0.837 31.349 1.00 91.56 169 GLU A C 1
ATOM 1233 O O . GLU A 1 169 ? -28.197 -0.388 32.364 1.00 91.56 169 GLU A O 1
ATOM 1238 N N . GLN A 1 170 ? -27.602 -2.154 31.124 1.00 94.38 170 GLN A N 1
ATOM 1239 C CA . GLN A 1 170 ? -28.200 -3.151 32.025 1.00 94.38 170 GLN A CA 1
ATOM 1240 C C . GLN A 1 170 ? -27.556 -3.164 33.418 1.00 94.38 170 GLN A C 1
ATOM 1242 O O . GLN A 1 170 ? -28.253 -3.288 34.429 1.00 94.38 170 GLN A O 1
ATOM 1247 N N . ILE A 1 171 ? -26.228 -3.032 33.494 1.00 94.06 171 ILE A N 1
ATOM 1248 C CA . ILE A 1 171 ? -25.525 -2.948 34.780 1.00 94.06 171 ILE A CA 1
ATOM 1249 C C . ILE A 1 171 ? -25.944 -1.674 35.525 1.00 94.06 171 ILE A C 1
ATOM 1251 O O . ILE A 1 171 ? -26.181 -1.732 36.731 1.00 94.06 171 ILE A O 1
ATOM 1255 N N . ASN A 1 172 ? -26.080 -0.540 34.830 1.00 90.19 172 ASN A N 1
ATOM 1256 C CA . ASN A 1 172 ? -26.539 0.713 35.430 1.00 90.19 172 ASN A CA 1
ATOM 1257 C C . ASN A 1 172 ? -27.934 0.554 36.061 1.00 90.19 172 ASN A C 1
ATOM 1259 O O . ASN A 1 172 ? -28.121 0.892 37.232 1.00 90.19 172 ASN A O 1
ATOM 1263 N N . ASP A 1 173 ? -28.874 -0.062 35.339 1.00 92.19 173 ASP A N 1
ATOM 1264 C CA . ASP A 1 173 ? -30.217 -0.360 35.849 1.00 92.19 173 ASP A CA 1
ATOM 1265 C C . ASP A 1 173 ? -30.179 -1.267 37.093 1.00 92.19 173 ASP A C 1
ATOM 1267 O O . ASP A 1 173 ? -30.889 -1.027 38.075 1.00 92.19 173 ASP A O 1
ATOM 1271 N N . ALA A 1 174 ? -29.323 -2.294 37.095 1.00 93.25 174 ALA A N 1
ATOM 1272 C CA . ALA A 1 174 ? -29.146 -3.180 38.244 1.00 93.25 174 ALA A CA 1
ATOM 1273 C C . ALA A 1 174 ? -28.579 -2.443 39.471 1.00 93.25 174 ALA A C 1
ATOM 1275 O O . ALA A 1 174 ? -29.056 -2.663 40.587 1.00 93.25 174 ALA A O 1
ATOM 1276 N N . ILE A 1 175 ? -27.611 -1.537 39.282 1.00 91.25 175 ILE A N 1
ATOM 1277 C CA . ILE A 1 175 ? -27.065 -0.716 40.372 1.00 91.25 175 ILE A CA 1
ATOM 1278 C C . ILE A 1 175 ? -28.129 0.228 40.937 1.00 91.25 175 ILE A C 1
ATOM 1280 O O . ILE A 1 175 ? -28.251 0.322 42.157 1.00 91.25 175 ILE A O 1
ATOM 1284 N N . ASN A 1 176 ? -28.938 0.870 40.091 1.00 89.94 176 ASN A N 1
ATOM 1285 C CA . ASN A 1 176 ? -30.029 1.734 40.556 1.00 89.94 176 ASN A CA 1
ATOM 1286 C C . ASN A 1 176 ? -31.054 0.956 41.400 1.00 89.94 176 ASN A C 1
ATOM 1288 O O . ASN A 1 176 ? -31.523 1.442 42.431 1.00 89.94 176 ASN A O 1
ATOM 1292 N N . ASN A 1 177 ? -31.366 -0.283 41.010 1.00 93.25 177 ASN A N 1
ATOM 1293 C CA . ASN A 1 177 ? -32.236 -1.161 41.794 1.00 93.25 177 ASN A CA 1
ATOM 1294 C C . ASN A 1 177 ? -31.605 -1.576 43.134 1.00 93.25 177 ASN A C 1
ATOM 1296 O O . ASN A 1 177 ? -32.295 -1.581 44.157 1.00 93.25 177 ASN A O 1
ATOM 1300 N N . LEU A 1 178 ? -30.305 -1.893 43.153 1.00 92.94 178 LEU A N 1
ATOM 1301 C CA . LEU A 1 178 ? -29.571 -2.205 44.385 1.00 92.94 178 LEU A CA 1
ATOM 1302 C C . LEU A 1 178 ? -29.507 -1.009 45.338 1.00 92.94 178 LEU A C 1
ATOM 1304 O O . LEU A 1 178 ? -29.654 -1.189 46.549 1.00 92.94 178 LEU A O 1
ATOM 1308 N N . ASP A 1 179 ? -29.319 0.204 44.816 1.00 91.56 179 ASP A N 1
ATOM 1309 C CA . ASP A 1 179 ? -29.328 1.421 45.628 1.00 91.56 179 ASP A CA 1
ATOM 1310 C C . ASP A 1 179 ? -30.698 1.621 46.286 1.00 91.56 179 ASP A C 1
ATOM 1312 O O . ASP A 1 179 ? -30.785 1.778 47.506 1.00 91.56 179 ASP A O 1
ATOM 1316 N N . LYS A 1 180 ? -31.785 1.466 45.519 1.00 93.38 180 LYS A N 1
ATOM 1317 C CA . LYS A 1 180 ? -33.153 1.518 46.052 1.00 93.38 180 LYS A CA 1
ATOM 1318 C C . LYS A 1 180 ? -33.379 0.494 47.172 1.00 93.38 180 LYS A C 1
ATOM 1320 O O . LYS A 1 180 ? -33.856 0.863 48.244 1.00 93.38 180 LYS A O 1
ATOM 1325 N N . GLN A 1 181 ? -33.002 -0.769 46.964 1.00 95.56 181 GLN A N 1
ATOM 1326 C CA . GLN A 1 181 ? -33.122 -1.810 47.995 1.00 95.56 181 GLN A CA 1
ATOM 1327 C C . GLN A 1 181 ? -32.263 -1.508 49.229 1.00 95.56 181 GLN A C 1
ATOM 1329 O O . GLN A 1 181 ? -32.676 -1.758 50.360 1.00 95.56 181 GLN A O 1
ATOM 1334 N N . THR A 1 182 ? -31.074 -0.938 49.038 1.00 94.00 182 THR A N 1
ATOM 1335 C CA . THR A 1 182 ? -30.196 -0.535 50.143 1.00 94.00 182 THR A CA 1
ATOM 1336 C C . THR A 1 182 ? -30.837 0.577 50.975 1.00 94.00 182 THR A C 1
ATOM 1338 O O . THR A 1 182 ? -30.823 0.512 52.208 1.00 94.00 182 THR A O 1
ATOM 1341 N N . GLN A 1 183 ? -31.464 1.562 50.328 1.00 93.62 183 GLN A N 1
ATOM 1342 C CA . GLN A 1 183 ? -32.209 2.622 51.010 1.00 93.62 183 GLN A CA 1
ATOM 1343 C C . GLN A 1 183 ? -33.437 2.080 51.760 1.00 93.62 183 GLN A C 1
ATOM 1345 O O . GLN A 1 183 ? -33.687 2.491 52.899 1.00 93.62 183 GLN A O 1
ATOM 1350 N N . GLU A 1 184 ? -34.172 1.131 51.172 1.00 96.12 184 GLU A N 1
ATOM 1351 C CA . GLU A 1 184 ? -35.283 0.430 51.831 1.00 96.12 184 GLU A CA 1
ATOM 1352 C C . GLU A 1 184 ? -34.800 -0.343 53.066 1.00 96.12 184 GLU A C 1
ATOM 1354 O O . GLU A 1 184 ? -35.353 -0.170 54.154 1.00 96.12 184 GLU A O 1
ATOM 1359 N N . ASN A 1 185 ? -33.705 -1.100 52.958 1.00 96.25 185 ASN A N 1
ATOM 1360 C CA . ASN A 1 185 ? -33.096 -1.807 54.088 1.00 96.25 185 ASN A CA 1
ATOM 1361 C C . ASN A 1 185 ? -32.681 -0.845 55.211 1.00 96.25 185 ASN A C 1
ATOM 1363 O O . ASN A 1 185 ? -32.933 -1.110 56.388 1.00 96.25 185 ASN A O 1
ATOM 1367 N N . ALA A 1 186 ? -32.099 0.307 54.868 1.00 96.12 186 ALA A N 1
ATOM 1368 C CA . ALA A 1 186 ? -31.754 1.341 55.840 1.00 96.12 186 ALA A CA 1
ATOM 1369 C C . ALA A 1 186 ? -32.997 1.971 56.500 1.00 96.12 186 ALA A C 1
ATOM 1371 O O . ALA A 1 186 ? -32.955 2.363 57.671 1.00 96.12 186 ALA A O 1
ATOM 1372 N N . ALA A 1 187 ? -34.114 2.095 55.777 1.00 95.69 187 ALA A N 1
ATOM 1373 C CA . ALA A 1 187 ? -35.387 2.542 56.340 1.00 95.69 187 ALA A CA 1
ATOM 1374 C C . ALA A 1 187 ? -35.974 1.498 57.303 1.00 95.69 187 ALA A C 1
ATOM 1376 O O . ALA A 1 187 ? -36.335 1.844 58.429 1.00 95.69 187 ALA A O 1
ATOM 1377 N N . VAL A 1 188 ? -35.985 0.222 56.914 1.00 97.12 188 VAL A N 1
ATOM 1378 C CA . VAL A 1 188 ? -36.436 -0.892 57.762 1.00 97.12 188 VAL A CA 1
ATOM 1379 C C . VAL A 1 188 ? -35.590 -0.993 59.033 1.00 97.12 188 VAL A C 1
ATOM 1381 O O . VAL A 1 188 ? -36.142 -1.101 60.126 1.00 97.12 188 VAL A O 1
ATOM 1384 N N . ALA A 1 189 ? -34.264 -0.869 58.931 1.00 97.75 189 ALA A N 1
ATOM 1385 C CA . ALA A 1 189 ? -33.368 -0.869 60.087 1.00 97.75 189 ALA A CA 1
ATOM 1386 C C . ALA A 1 189 ? -33.654 0.295 61.054 1.00 97.75 189 ALA A C 1
ATOM 1388 O O . ALA A 1 189 ? -33.643 0.107 62.273 1.00 97.75 189 ALA A O 1
ATOM 1389 N N . ARG A 1 190 ? -33.971 1.490 60.530 1.00 96.06 190 ARG A N 1
ATOM 1390 C CA . ARG A 1 190 ? -34.403 2.634 61.353 1.00 96.06 190 ARG A CA 1
ATOM 1391 C C . ARG A 1 190 ? -35.703 2.334 62.092 1.00 96.06 190 ARG A C 1
ATOM 1393 O O . ARG A 1 190 ? -35.766 2.552 63.300 1.00 96.06 190 ARG A O 1
ATOM 1400 N N . VAL A 1 191 ? -36.703 1.787 61.401 1.00 95.94 191 VAL A N 1
ATOM 1401 C CA . VAL A 1 191 ? -37.980 1.389 62.015 1.00 95.94 191 VAL A CA 1
ATOM 1402 C C . VAL A 1 191 ? -37.757 0.333 63.103 1.00 95.94 191 VAL A C 1
ATOM 1404 O O . VAL A 1 191 ? -38.266 0.485 64.212 1.00 95.94 191 VAL A O 1
ATOM 1407 N N . ALA A 1 192 ? -36.946 -0.692 62.832 1.00 96.44 192 ALA A N 1
ATOM 1408 C CA . ALA A 1 192 ? -36.607 -1.732 63.801 1.00 96.44 192 ALA A CA 1
ATOM 1409 C C . ALA A 1 192 ? -35.906 -1.163 65.046 1.00 96.44 192 ALA A C 1
ATOM 1411 O O . ALA A 1 192 ? -36.258 -1.524 66.169 1.00 96.44 192 ALA A O 1
ATOM 1412 N N . SER A 1 193 ? -34.973 -0.222 64.865 1.00 96.69 193 SER A N 1
ATOM 1413 C CA . SER A 1 193 ? -34.315 0.490 65.967 1.00 96.69 193 SER A CA 1
ATOM 1414 C C . SER A 1 193 ? -35.318 1.271 66.826 1.00 96.69 193 SER A C 1
ATOM 1416 O O . SER A 1 193 ? -35.312 1.148 68.052 1.00 96.69 193 SER A O 1
ATOM 1418 N N . THR A 1 194 ? -36.253 2.000 66.205 1.00 96.44 194 THR A N 1
ATOM 1419 C CA . THR A 1 194 ? -37.325 2.708 66.926 1.00 96.44 194 THR A CA 1
ATOM 1420 C C . THR A 1 194 ? -38.232 1.751 67.704 1.00 96.44 194 THR A C 1
ATOM 1422 O O . THR A 1 194 ? -38.590 2.036 68.847 1.00 96.44 194 THR A O 1
ATOM 1425 N N . ILE A 1 195 ? -38.597 0.604 67.122 1.00 95.88 195 ILE A N 1
ATOM 1426 C CA . ILE A 1 195 ? -39.396 -0.425 67.808 1.00 95.88 195 ILE A CA 1
ATOM 1427 C C . ILE A 1 195 ? -38.627 -0.987 69.009 1.00 95.88 195 ILE A C 1
ATOM 1429 O O . ILE A 1 195 ? -39.198 -1.112 70.093 1.00 95.88 195 ILE A O 1
ATOM 1433 N N . ALA A 1 196 ? -37.334 -1.281 68.851 1.00 96.81 196 ALA A N 1
ATOM 1434 C CA . ALA A 1 196 ? -36.487 -1.768 69.935 1.00 96.81 196 ALA A CA 1
ATOM 1435 C C . ALA A 1 196 ? -36.373 -0.747 71.083 1.00 96.81 196 ALA A C 1
ATOM 1437 O O . ALA A 1 196 ? -36.492 -1.123 72.249 1.00 96.81 196 ALA A O 1
ATOM 1438 N N . GLN A 1 197 ? -36.223 0.546 70.768 1.00 96.06 197 GLN A N 1
ATOM 1439 C CA . GLN A 1 197 ? -36.216 1.628 71.760 1.00 96.06 197 GLN A CA 1
ATOM 1440 C C . GLN A 1 197 ? -37.538 1.707 72.533 1.00 96.06 197 GLN A C 1
ATOM 1442 O O . GLN A 1 197 ? -37.518 1.645 73.761 1.00 96.06 197 GLN A O 1
ATOM 1447 N N . LYS A 1 198 ? -38.682 1.740 71.834 1.00 95.94 198 LYS A N 1
ATOM 1448 C CA . LYS A 1 198 ? -40.012 1.739 72.473 1.00 95.94 198 LYS A CA 1
ATOM 1449 C C . LYS A 1 198 ? -40.234 0.505 73.345 1.00 95.94 198 LYS A C 1
ATOM 1451 O O . LYS A 1 198 ? -40.759 0.603 74.446 1.00 95.94 198 LYS A O 1
ATOM 1456 N N . THR A 1 199 ? -39.806 -0.664 72.872 1.00 96.25 199 THR A N 1
ATOM 1457 C CA . THR A 1 199 ? -39.908 -1.917 73.635 1.00 96.25 199 THR A CA 1
ATOM 1458 C C . THR A 1 199 ? -39.050 -1.859 74.903 1.00 96.25 199 THR A C 1
ATOM 1460 O O . THR A 1 199 ? -39.478 -2.324 75.957 1.00 96.25 199 THR A O 1
ATOM 1463 N N . SER A 1 200 ? -37.862 -1.247 74.834 1.00 96.38 200 SER A N 1
ATOM 1464 C CA . SER A 1 200 ? -37.003 -1.024 76.002 1.00 96.38 200 SER A CA 1
ATOM 1465 C C . SER A 1 200 ? -37.630 -0.065 77.017 1.00 96.38 200 SER A C 1
ATOM 1467 O O . SER A 1 200 ? -37.544 -0.323 78.216 1.00 96.38 200 SER A O 1
ATOM 1469 N N . GLU A 1 201 ? -38.269 1.014 76.558 1.00 95.19 201 GLU A N 1
ATOM 1470 C CA . GLU A 1 201 ? -39.016 1.938 77.423 1.00 95.19 201 GLU A CA 1
ATOM 1471 C C . GLU A 1 201 ? -40.157 1.218 78.144 1.00 95.19 201 GLU A C 1
ATOM 1473 O O . GLU A 1 201 ? -40.193 1.231 79.371 1.00 95.19 201 GLU A O 1
ATOM 1478 N N . ILE A 1 202 ? -40.992 0.477 77.408 1.00 94.69 202 ILE A N 1
ATOM 1479 C CA . ILE A 1 202 ? -42.089 -0.316 77.985 1.00 94.69 202 ILE A CA 1
ATOM 1480 C C . ILE A 1 202 ? -41.564 -1.293 79.046 1.00 94.69 202 ILE A C 1
ATOM 1482 O O . ILE A 1 202 ? -42.139 -1.414 80.125 1.00 94.69 202 ILE A O 1
ATOM 1486 N N . ALA A 1 203 ? -40.453 -1.984 78.774 1.00 95.25 203 ALA A N 1
ATOM 1487 C CA . ALA A 1 203 ? -39.857 -2.902 79.741 1.00 95.25 203 ALA A CA 1
ATOM 1488 C C . ALA A 1 203 ? -39.384 -2.184 81.020 1.00 95.25 203 ALA A C 1
ATOM 1490 O O . ALA A 1 203 ? -39.576 -2.710 82.118 1.00 95.25 203 ALA A O 1
ATOM 1491 N N . LYS A 1 204 ? -38.792 -0.985 80.900 1.00 93.75 204 LYS A N 1
ATOM 1492 C CA . LYS A 1 204 ? -38.386 -0.162 82.053 1.00 93.75 204 LYS A CA 1
ATOM 1493 C C . LYS A 1 204 ? -39.589 0.319 82.859 1.00 93.75 204 LYS A C 1
ATOM 1495 O O . LYS A 1 204 ? -39.529 0.261 84.085 1.00 93.75 204 LYS A O 1
ATOM 1500 N N . ASP A 1 205 ? -40.658 0.738 82.190 1.00 92.31 205 ASP A N 1
ATOM 1501 C CA . ASP A 1 205 ? -41.894 1.175 82.841 1.00 92.31 205 ASP A CA 1
ATOM 1502 C C . ASP A 1 205 ? -42.528 0.026 83.636 1.00 92.31 205 ASP A C 1
ATOM 1504 O O . ASP A 1 205 ? -42.831 0.188 84.815 1.00 92.31 205 ASP A O 1
ATOM 1508 N N . ILE A 1 206 ? -42.607 -1.178 83.056 1.00 91.56 206 ILE A N 1
ATOM 1509 C CA . ILE A 1 206 ? -43.098 -2.378 83.757 1.00 91.56 206 ILE A CA 1
ATOM 1510 C C . ILE A 1 206 ? -42.234 -2.709 84.986 1.00 91.56 206 ILE A C 1
ATOM 1512 O O . ILE A 1 206 ? -42.763 -3.035 86.053 1.00 91.56 206 ILE A O 1
ATOM 1516 N N . LEU A 1 207 ? -40.904 -2.641 84.860 1.00 90.38 207 LEU A N 1
ATOM 1517 C CA . LEU A 1 207 ? -39.969 -2.868 85.970 1.00 90.38 207 LEU A CA 1
ATOM 1518 C C . LEU A 1 207 ? -40.174 -1.851 87.096 1.00 90.38 207 LEU A C 1
ATOM 1520 O O . LEU A 1 207 ? -40.231 -2.234 88.267 1.00 90.38 207 LEU A O 1
ATOM 1524 N N . LYS A 1 208 ? -40.326 -0.572 86.739 1.00 88.88 208 LYS A N 1
ATOM 1525 C CA . LYS A 1 208 ? -40.609 0.511 87.679 1.00 88.88 208 LYS A CA 1
ATOM 1526 C C . LYS A 1 208 ? -41.930 0.265 88.411 1.00 88.88 208 LYS A C 1
ATOM 1528 O O . LYS A 1 208 ? -41.919 0.184 89.639 1.00 88.88 208 LYS A O 1
ATOM 1533 N N . ASP A 1 209 ? -43.017 0.030 87.679 1.00 86.25 209 ASP A N 1
ATOM 1534 C CA . ASP A 1 209 ? -44.349 -0.235 88.238 1.00 86.25 209 ASP A CA 1
ATOM 1535 C C . ASP A 1 209 ? -44.361 -1.447 89.181 1.00 86.25 209 ASP A C 1
ATOM 1537 O O . ASP A 1 209 ? -45.019 -1.440 90.224 1.00 86.25 209 ASP A O 1
ATOM 1541 N N . THR A 1 210 ? -43.614 -2.499 88.835 1.00 84.69 210 THR A N 1
ATOM 1542 C CA . THR A 1 210 ? -43.494 -3.702 89.669 1.00 84.69 210 THR A CA 1
ATOM 1543 C C . THR A 1 210 ? -42.697 -3.425 90.946 1.00 84.69 210 THR A C 1
ATOM 1545 O O . THR A 1 210 ? -43.038 -3.954 92.000 1.00 84.69 210 THR A O 1
ATOM 1548 N N . SER A 1 211 ? -41.662 -2.582 90.877 1.00 80.81 211 SER A N 1
ATOM 1549 C CA . SER A 1 211 ? -40.819 -2.226 92.027 1.00 80.81 211 SER A CA 1
ATOM 1550 C C . SER A 1 211 ? -41.478 -1.246 93.008 1.00 80.81 211 SER A C 1
ATOM 1552 O O . SER A 1 211 ? -41.223 -1.317 94.209 1.00 80.81 211 SER A O 1
ATOM 1554 N N . GLU A 1 212 ? -42.349 -0.354 92.523 1.00 77.31 212 GLU A N 1
ATOM 1555 C CA . GLU A 1 212 ? -43.084 0.607 93.359 1.00 77.31 212 GLU A CA 1
ATOM 1556 C C . GLU A 1 212 ? -44.253 -0.050 94.111 1.00 77.31 212 GLU A C 1
ATOM 1558 O O . GLU A 1 212 ? -44.662 0.412 95.182 1.00 77.31 212 GLU A O 1
ATOM 1563 N N . LYS A 1 213 ? -44.775 -1.167 93.597 1.00 72.38 213 LYS A N 1
ATOM 1564 C CA . LYS A 1 213 ? -45.824 -1.931 94.271 1.00 72.38 213 LYS A CA 1
ATOM 1565 C C . LYS A 1 213 ? -45.240 -2.793 95.392 1.00 72.38 213 LYS A C 1
ATOM 1567 O O . LYS A 1 213 ? -44.627 -3.830 95.158 1.00 72.38 213 LYS A O 1
ATOM 1572 N N . LYS A 1 214 ? -45.520 -2.417 96.645 1.00 58.34 214 LYS A N 1
ATOM 1573 C CA . LYS A 1 214 ? -45.394 -3.329 97.792 1.00 58.34 214 LYS A CA 1
ATOM 1574 C C . LYS A 1 214 ? -46.462 -4.414 97.679 1.00 58.34 214 LYS A C 1
ATOM 1576 O O . LYS A 1 214 ? -47.634 -4.166 97.951 1.00 58.34 214 LYS A O 1
ATOM 1581 N N . PHE A 1 215 ? -46.049 -5.610 97.277 1.00 60.34 215 PHE A N 1
ATOM 1582 C CA . PHE A 1 215 ? -46.889 -6.796 97.368 1.00 60.34 215 PHE A CA 1
ATOM 1583 C C . PHE A 1 215 ? -47.095 -7.137 98.848 1.00 60.34 215 PHE A C 1
ATOM 1585 O O . PHE A 1 215 ? -46.164 -7.560 99.530 1.00 60.34 215 PHE A O 1
ATOM 1592 N N . GLU A 1 216 ? -48.307 -6.918 99.362 1.00 50.97 216 GLU A N 1
ATOM 1593 C CA . GLU A 1 216 ? -48.718 -7.518 100.629 1.00 50.97 216 GLU A CA 1
ATOM 1594 C C . GLU A 1 216 ? -48.807 -9.036 100.436 1.00 50.97 216 GLU A C 1
ATOM 1596 O O . GLU A 1 216 ? -49.559 -9.516 99.584 1.00 50.97 216 GLU A O 1
ATOM 1601 N N . GLU A 1 217 ? -48.061 -9.794 101.244 1.00 44.91 217 GLU A N 1
ATOM 1602 C CA . GLU A 1 217 ? -48.277 -11.227 101.447 1.00 44.91 217 GLU A CA 1
ATOM 1603 C C . GLU A 1 217 ? -49.668 -11.430 102.065 1.00 44.91 217 GLU A C 1
ATOM 1605 O O . GLU A 1 217 ? -49.850 -11.526 103.278 1.00 44.91 217 GLU A O 1
ATOM 1610 N N . LYS A 1 218 ? -50.693 -11.467 101.217 1.00 46.00 218 LYS A N 1
ATOM 1611 C CA . LYS A 1 218 ? -51.989 -12.030 101.573 1.00 46.00 218 LYS A CA 1
ATOM 1612 C C . LYS A 1 218 ? -52.044 -13.428 100.990 1.00 46.00 218 LYS A C 1
ATOM 1614 O O . LYS A 1 218 ? -52.096 -13.606 99.777 1.00 46.00 218 LYS A O 1
ATOM 1619 N N . SER A 1 219 ? -52.010 -14.418 101.873 1.00 46.53 219 SER A N 1
ATOM 1620 C CA . SER A 1 219 ? -52.306 -15.812 101.571 1.00 46.53 219 SER A CA 1
ATOM 1621 C C . SER A 1 219 ? -53.697 -15.913 100.936 1.00 46.53 219 SER A C 1
ATOM 1623 O O . SER A 1 219 ? -54.722 -15.805 101.605 1.00 46.53 219 SER A O 1
ATOM 1625 N N . ILE A 1 220 ? -53.737 -16.092 99.617 1.00 46.78 220 ILE A N 1
ATOM 1626 C CA . ILE A 1 220 ? -54.976 -16.338 98.880 1.00 46.78 220 ILE A CA 1
ATOM 1627 C C . ILE A 1 220 ? -55.246 -17.843 98.931 1.00 46.78 220 ILE A C 1
ATOM 1629 O O . ILE A 1 220 ? -54.497 -18.643 98.370 1.00 46.78 220 ILE A O 1
ATOM 1633 N N . SER A 1 221 ? -56.324 -18.235 99.613 1.00 40.53 221 SER A N 1
ATOM 1634 C CA . SER A 1 221 ? -56.912 -19.561 99.467 1.00 40.53 221 SER A CA 1
ATOM 1635 C C . SER A 1 221 ? -57.496 -19.698 98.061 1.00 40.53 221 SER A C 1
ATOM 1637 O O . SER A 1 221 ? -58.304 -18.890 97.602 1.00 40.53 221 SER A O 1
ATOM 1639 N N . PHE A 1 222 ? -57.045 -20.732 97.360 1.00 41.03 222 PHE A N 1
ATOM 1640 C CA . PHE A 1 222 ? -57.499 -21.083 96.022 1.00 41.03 222 PHE A CA 1
ATOM 1641 C C . PHE A 1 222 ? -58.969 -21.515 96.085 1.00 41.03 222 PHE A C 1
ATOM 1643 O O . PHE A 1 222 ? -59.272 -22.567 96.647 1.00 41.03 222 PHE A O 1
ATOM 1650 N N . ASN A 1 223 ? -59.881 -20.737 95.498 1.00 40.75 223 ASN A N 1
ATOM 1651 C CA . ASN A 1 223 ? -61.219 -21.226 95.185 1.00 40.75 223 ASN A CA 1
ATOM 1652 C C . ASN A 1 223 ? -61.394 -21.244 93.668 1.00 40.75 223 ASN A C 1
ATOM 1654 O O . ASN A 1 223 ? -61.382 -20.214 92.995 1.00 40.75 223 ASN A O 1
ATOM 1658 N N . ASN A 1 224 ? -61.458 -22.461 93.139 1.00 41.12 224 ASN A N 1
ATOM 1659 C CA . ASN A 1 224 ? -61.457 -22.757 91.719 1.00 41.12 224 ASN A CA 1
ATOM 1660 C C . ASN A 1 224 ? -62.862 -22.505 91.161 1.00 41.12 224 ASN A C 1
ATOM 1662 O O . ASN A 1 224 ? -63.794 -23.267 91.409 1.00 41.12 224 ASN A O 1
ATOM 1666 N N . SER A 1 225 ? -63.028 -21.443 90.385 1.00 40.84 225 SER A N 1
ATOM 1667 C CA . SER A 1 225 ? -64.174 -21.277 89.491 1.00 40.84 225 SER A CA 1
ATOM 1668 C C . SER A 1 225 ? -63.646 -20.729 88.176 1.00 40.84 225 SER A C 1
ATOM 1670 O O . SER A 1 225 ? -63.500 -19.527 87.979 1.00 40.84 225 SER A O 1
ATOM 1672 N N . ILE A 1 226 ? -63.270 -21.661 87.303 1.00 40.69 226 ILE A N 1
ATOM 1673 C CA . ILE A 1 226 ? -62.817 -21.383 85.945 1.00 40.69 226 ILE A CA 1
ATOM 1674 C C . ILE A 1 226 ? -64.033 -20.919 85.139 1.00 40.69 226 ILE A C 1
ATOM 1676 O O . ILE A 1 226 ? -64.835 -21.743 84.703 1.00 40.69 226 ILE A O 1
ATOM 1680 N N . HIS A 1 227 ? -64.141 -19.615 84.892 1.00 39.94 227 HIS A N 1
ATOM 1681 C CA . HIS A 1 227 ? -64.852 -19.108 83.723 1.00 39.94 227 HIS A CA 1
ATOM 1682 C C . HIS A 1 227 ? -63.821 -18.830 82.627 1.00 39.94 227 HIS A C 1
ATOM 1684 O O . HIS A 1 227 ? -62.986 -17.936 82.738 1.00 39.94 227 HIS A O 1
ATOM 1690 N N . LYS A 1 228 ? -63.852 -19.657 81.576 1.00 44.06 228 LYS A N 1
ATOM 1691 C CA . LYS A 1 228 ? -63.132 -19.413 80.324 1.00 44.06 228 LYS A CA 1
ATOM 1692 C C . LYS A 1 228 ? -63.855 -18.302 79.563 1.00 44.06 228 LYS A C 1
ATOM 1694 O O . LYS A 1 228 ? -64.850 -18.580 78.905 1.00 44.06 228 LYS A O 1
ATOM 1699 N N . GLU A 1 229 ? -63.318 -17.092 79.594 1.00 35.44 229 GLU A N 1
ATOM 1700 C CA . GLU A 1 229 ? -63.507 -16.133 78.504 1.00 35.44 229 GLU A CA 1
ATOM 1701 C C . GLU A 1 229 ? -62.206 -16.069 77.704 1.00 35.44 229 GLU A C 1
ATOM 1703 O O . GLU A 1 229 ? -61.173 -15.588 78.168 1.00 35.44 229 GLU A O 1
ATOM 1708 N N . GLN A 1 230 ? -62.245 -16.641 76.501 1.00 41.50 230 GLN A N 1
ATOM 1709 C CA . GLN A 1 230 ? -61.203 -16.458 75.503 1.00 41.50 230 GLN A CA 1
ATOM 1710 C C . GLN A 1 230 ? -61.375 -15.063 74.908 1.00 41.50 230 GLN A C 1
ATOM 1712 O O . GLN A 1 230 ? -62.295 -14.848 74.126 1.00 41.50 230 GLN A O 1
ATOM 1717 N N . ASN A 1 231 ? -60.484 -14.132 75.250 1.00 36.81 231 ASN A N 1
ATOM 1718 C CA . ASN A 1 231 ? -60.347 -12.896 74.491 1.00 36.81 231 ASN A CA 1
ATOM 1719 C C . ASN A 1 231 ? -59.164 -13.043 73.529 1.00 36.81 231 ASN A C 1
ATOM 1721 O O . ASN A 1 231 ? -57.998 -13.079 73.922 1.00 36.81 231 ASN A O 1
ATOM 1725 N N . GLN A 1 232 ? -59.508 -13.225 72.259 1.00 39.50 232 GLN A N 1
ATOM 1726 C CA . GLN A 1 232 ? -58.600 -13.352 71.130 1.00 39.50 232 GLN A CA 1
ATOM 1727 C C . GLN A 1 232 ? -58.157 -11.935 70.735 1.00 39.50 232 GLN A C 1
ATOM 1729 O O . GLN A 1 232 ? -58.954 -11.161 70.209 1.00 39.50 232 GLN A O 1
ATOM 1734 N N . TYR A 1 233 ? -56.900 -11.566 70.992 1.00 37.72 233 TYR A N 1
ATOM 1735 C CA . TYR A 1 233 ? -56.347 -10.344 70.407 1.00 37.72 233 TYR A CA 1
ATOM 1736 C C . TYR A 1 233 ? -56.096 -10.587 68.917 1.00 37.72 233 TYR A C 1
ATOM 1738 O O . TYR A 1 233 ? -55.285 -11.426 68.526 1.00 37.72 233 TYR A O 1
ATOM 1746 N N . ASN A 1 234 ? -56.854 -9.869 68.096 1.00 38.72 234 ASN A N 1
ATOM 1747 C CA . ASN A 1 234 ? -56.858 -9.964 66.647 1.00 38.72 234 ASN A CA 1
ATOM 1748 C C . ASN A 1 234 ? -55.634 -9.217 66.078 1.00 38.72 234 ASN A C 1
ATOM 1750 O O . ASN A 1 234 ? -55.656 -7.995 65.948 1.00 38.72 234 ASN A O 1
ATOM 1754 N N . ILE A 1 235 ? -54.551 -9.932 65.752 1.00 43.59 235 ILE A N 1
ATOM 1755 C CA . ILE A 1 235 ? -53.426 -9.388 64.967 1.00 43.59 235 ILE A CA 1
ATOM 1756 C C . ILE A 1 235 ? -53.747 -9.599 63.485 1.00 43.59 235 ILE A C 1
ATOM 1758 O O . ILE A 1 235 ? -53.195 -10.473 62.825 1.00 43.59 235 ILE A O 1
ATOM 1762 N N . ALA A 1 236 ? -54.709 -8.840 62.974 1.00 42.91 236 ALA A N 1
ATOM 1763 C CA . ALA A 1 236 ? -55.040 -8.814 61.555 1.00 42.91 236 ALA A CA 1
ATOM 1764 C C . ALA A 1 236 ? -55.750 -7.499 61.231 1.00 42.91 236 ALA A C 1
ATOM 1766 O O . ALA A 1 236 ? -56.962 -7.493 61.068 1.00 42.91 236 ALA A O 1
ATOM 1767 N N . GLN A 1 237 ? -55.008 -6.385 61.210 1.00 42.88 237 GLN A N 1
ATOM 1768 C CA . GLN A 1 237 ? -55.393 -5.125 60.550 1.00 42.88 237 GLN A CA 1
ATOM 1769 C C . GLN A 1 237 ? -54.276 -4.082 60.719 1.00 42.88 237 GLN A C 1
ATOM 1771 O O . GLN A 1 237 ? -54.327 -3.248 61.613 1.00 42.88 237 GLN A O 1
ATOM 1776 N N . LEU A 1 238 ? -53.235 -4.153 59.885 1.00 38.56 238 LEU A N 1
ATOM 1777 C CA . LEU A 1 238 ? -52.382 -2.990 59.561 1.00 38.56 238 LEU A CA 1
ATOM 1778 C C . LEU A 1 238 ? -51.588 -3.167 58.253 1.00 38.56 238 LEU A C 1
ATOM 1780 O O . LEU A 1 238 ? -50.621 -2.458 58.003 1.00 38.56 238 LEU A O 1
ATOM 1784 N N . SER A 1 239 ? -52.013 -4.082 57.381 1.00 41.62 239 SER A N 1
ATOM 1785 C CA . SER A 1 239 ? -51.366 -4.313 56.088 1.00 41.62 239 SER A CA 1
ATOM 1786 C C . SER A 1 239 ? -52.394 -4.625 55.003 1.00 41.62 239 SER A C 1
ATOM 1788 O O . SER A 1 239 ? -52.413 -5.727 54.472 1.00 41.62 239 SER A O 1
ATOM 1790 N N . THR A 1 240 ? -53.263 -3.669 54.689 1.00 44.38 240 THR A N 1
ATOM 1791 C CA . THR A 1 240 ? -54.018 -3.657 53.424 1.00 44.38 240 THR A CA 1
ATOM 1792 C C . THR A 1 240 ? -54.597 -2.268 53.219 1.00 44.38 240 THR A C 1
ATOM 1794 O O . THR A 1 240 ? -55.738 -2.031 53.587 1.00 44.38 240 THR A O 1
ATOM 1797 N N . GLU A 1 241 ? -53.802 -1.357 52.659 1.00 38.22 241 GLU A N 1
ATOM 1798 C CA . GLU A 1 241 ? -54.302 -0.222 51.871 1.00 38.22 241 GLU A CA 1
ATOM 1799 C C . GLU A 1 241 ? -53.141 0.458 51.124 1.00 38.22 241 GLU A C 1
ATOM 1801 O O . GLU A 1 241 ? -52.847 1.614 51.360 1.00 38.22 241 GLU A O 1
ATOM 1806 N N . GLU A 1 242 ? -52.431 -0.275 50.251 1.00 37.28 242 GLU A N 1
ATOM 1807 C CA . GLU A 1 242 ? -51.708 0.339 49.110 1.00 37.28 242 GLU A CA 1
ATOM 1808 C C . GLU A 1 242 ? -51.178 -0.691 48.093 1.00 37.28 242 GLU A C 1
ATOM 1810 O O . GLU A 1 242 ? -50.070 -0.589 47.578 1.00 37.28 242 GLU A O 1
ATOM 1815 N N . ASN A 1 243 ? -51.967 -1.719 47.761 1.00 39.22 243 ASN A N 1
ATOM 1816 C CA . ASN A 1 243 ? -51.643 -2.538 46.589 1.00 39.22 243 ASN A CA 1
ATOM 1817 C C . ASN A 1 243 ? -52.903 -3.006 45.854 1.00 39.22 243 ASN A C 1
ATOM 1819 O O . ASN A 1 243 ? -53.322 -4.156 45.923 1.00 39.22 243 ASN A O 1
ATOM 1823 N N . SER A 1 244 ? -53.552 -2.065 45.170 1.00 37.72 244 SER A N 1
ATOM 1824 C CA . SER A 1 244 ? -54.537 -2.374 44.131 1.00 37.72 244 SER A CA 1
ATOM 1825 C C . SER A 1 244 ? -54.482 -1.324 43.023 1.00 37.72 244 SER A C 1
ATOM 1827 O O . SER A 1 244 ? -55.348 -0.463 42.914 1.00 37.72 244 SER A O 1
ATOM 1829 N N . LYS A 1 245 ? -53.420 -1.371 42.207 1.00 42.97 245 LYS A N 1
ATOM 1830 C CA . LYS A 1 245 ? -53.434 -0.985 40.781 1.00 42.97 245 LYS A CA 1
ATOM 1831 C C . LYS A 1 245 ? -52.045 -1.161 40.166 1.00 42.97 245 LYS A C 1
ATOM 1833 O O . LYS A 1 245 ? -51.286 -0.202 40.071 1.00 42.97 245 LYS A O 1
ATOM 1838 N N . LYS A 1 246 ? -51.758 -2.386 39.726 1.00 41.69 246 LYS A N 1
ATOM 1839 C CA . LYS A 1 246 ? -51.054 -2.738 38.477 1.00 41.69 246 LYS A CA 1
ATOM 1840 C C . LYS A 1 246 ? -50.602 -4.186 38.593 1.00 41.69 246 LYS A C 1
ATOM 1842 O O . LYS A 1 246 ? -49.646 -4.446 39.299 1.00 41.69 246 LYS A O 1
ATOM 1847 N N . GLU A 1 247 ? -51.328 -5.081 37.930 1.00 35.06 247 GLU A N 1
ATOM 1848 C CA . GLU A 1 247 ? -50.790 -6.246 37.209 1.00 35.06 247 GLU A CA 1
ATOM 1849 C C . GLU A 1 247 ? -51.958 -7.082 36.661 1.00 35.06 247 GLU A C 1
ATOM 1851 O O . GLU A 1 247 ? -52.247 -8.193 37.088 1.00 35.06 247 GLU A O 1
ATOM 1856 N N . GLU A 1 248 ? -52.647 -6.530 35.661 1.00 36.47 248 GLU A N 1
ATOM 1857 C CA . GLU A 1 248 ? -53.104 -7.353 34.542 1.00 36.47 248 GLU A CA 1
ATOM 1858 C C . GLU A 1 248 ? -52.000 -7.280 33.489 1.00 36.47 248 GLU A C 1
ATOM 1860 O O . GLU A 1 248 ? -51.937 -6.299 32.761 1.00 36.47 248 GLU A O 1
ATOM 1865 N N . THR A 1 249 ? -51.086 -8.254 33.496 1.00 36.12 249 THR A N 1
ATOM 1866 C CA . THR A 1 249 ? -50.503 -8.934 32.319 1.00 36.12 249 THR A CA 1
ATOM 1867 C C . THR A 1 249 ? -49.248 -9.688 32.748 1.00 36.12 249 THR A C 1
ATOM 1869 O O . THR A 1 249 ? -48.162 -9.120 32.749 1.00 36.12 249 THR A O 1
ATOM 1872 N N . THR A 1 250 ? -49.389 -10.970 33.088 1.00 33.44 250 THR A N 1
ATOM 1873 C CA . THR A 1 250 ? -48.397 -12.028 32.797 1.00 33.44 250 THR A CA 1
ATOM 1874 C C . THR A 1 250 ? -48.959 -13.389 33.221 1.00 33.44 250 THR A C 1
ATOM 1876 O O . THR A 1 250 ? -48.767 -13.876 34.329 1.00 33.44 250 THR A O 1
ATOM 1879 N N . GLN A 1 251 ? -49.677 -14.037 32.303 1.00 35.91 251 GLN A N 1
ATOM 1880 C CA . GLN A 1 251 ? -49.824 -15.493 32.295 1.00 35.91 251 GLN A CA 1
ATOM 1881 C C . GLN A 1 251 ? -49.487 -16.007 30.894 1.00 35.91 251 GLN A C 1
ATOM 1883 O O . GLN A 1 251 ? -49.913 -15.419 29.901 1.00 35.91 251 GLN A O 1
ATOM 1888 N N . LYS A 1 252 ? -48.777 -17.145 30.872 1.00 38.22 252 LYS A N 1
ATOM 1889 C CA . LYS A 1 252 ? -47.916 -17.735 29.820 1.00 38.22 252 LYS A CA 1
ATOM 1890 C C . LYS A 1 252 ? -46.485 -17.203 29.962 1.00 38.22 252 LYS A C 1
ATOM 1892 O O . LYS A 1 252 ? -46.235 -16.050 29.664 1.00 38.22 252 LYS A O 1
ATOM 1897 N N . VAL A 1 253 ? -45.522 -17.965 30.475 1.00 33.44 253 VAL A N 1
ATOM 1898 C CA . VAL A 1 253 ? -45.146 -19.332 30.081 1.00 33.44 253 VAL A CA 1
ATOM 1899 C C . VAL A 1 253 ? -44.639 -20.128 31.295 1.00 33.44 253 VAL A C 1
ATOM 1901 O O . VAL A 1 253 ? -43.973 -19.588 32.171 1.00 33.44 253 VAL A O 1
ATOM 1904 N N . LYS A 1 254 ? -44.970 -21.422 31.331 1.00 37.56 254 LYS A N 1
ATOM 1905 C CA . LYS A 1 254 ? -44.459 -22.442 32.257 1.00 37.56 254 LYS A CA 1
ATOM 1906 C C . LYS A 1 254 ? -43.724 -23.499 31.416 1.00 37.56 254 LYS A C 1
ATOM 1908 O O . LYS A 1 254 ? -44.212 -23.796 30.326 1.00 37.56 254 LYS A O 1
ATOM 1913 N N . ASN A 1 255 ? -42.666 -24.090 31.984 1.00 34.44 255 ASN A N 1
ATOM 1914 C CA . ASN A 1 255 ? -41.731 -25.102 31.445 1.00 34.44 255 ASN A CA 1
ATOM 1915 C C . ASN A 1 255 ? -40.710 -24.543 30.439 1.00 34.44 255 ASN A C 1
ATOM 1917 O O . ASN A 1 255 ? -41.093 -23.847 29.512 1.00 34.44 255 ASN A O 1
ATOM 1921 N N . THR A 1 256 ? -39.407 -24.783 30.568 1.00 33.69 256 THR A N 1
ATOM 1922 C CA . THR A 1 256 ? -38.715 -26.019 30.971 1.00 33.69 256 THR A CA 1
ATOM 1923 C C . THR A 1 256 ? -37.550 -25.753 31.923 1.00 33.69 256 THR A C 1
ATOM 1925 O O . THR A 1 256 ? -36.794 -24.800 31.773 1.00 33.69 256 THR A O 1
ATOM 1928 N N . GLN A 1 257 ? -37.431 -26.650 32.892 1.00 42.72 257 GLN A N 1
ATOM 1929 C CA . GLN A 1 257 ? -36.258 -26.896 33.709 1.00 42.72 257 GLN A CA 1
ATOM 1930 C C . GLN A 1 257 ? -35.466 -28.005 33.014 1.00 42.72 257 GLN A C 1
ATOM 1932 O O . GLN A 1 257 ? -36.061 -29.044 32.744 1.00 42.72 257 GLN A O 1
ATOM 1937 N N . ASP A 1 258 ? -34.220 -27.729 32.636 1.00 46.28 258 ASP A N 1
ATOM 1938 C CA . ASP A 1 258 ? -33.065 -28.641 32.643 1.00 46.28 258 ASP A CA 1
ATOM 1939 C C . ASP A 1 258 ? -31.931 -28.076 31.779 1.00 46.28 258 ASP A C 1
ATOM 1941 O O . ASP A 1 258 ? -32.174 -27.379 30.798 1.00 46.28 258 ASP A O 1
ATOM 1945 N N . GLU A 1 259 ? -30.708 -28.427 32.185 1.00 45.22 259 GLU A N 1
ATOM 1946 C CA . GLU A 1 259 ? -29.405 -28.110 31.581 1.00 45.22 259 GLU A CA 1
ATOM 1947 C C . GLU A 1 259 ? -28.897 -26.694 31.851 1.00 45.22 259 GLU A C 1
ATOM 1949 O O . GLU A 1 259 ? -29.252 -25.784 31.129 1.00 45.22 259 GLU A O 1
ATOM 1954 N N . TRP A 1 260 ? -28.090 -26.522 32.907 1.00 41.44 260 TRP A N 1
ATOM 1955 C CA . TRP A 1 260 ? -26.796 -25.802 32.939 1.00 41.44 260 TRP A CA 1
ATOM 1956 C C . TRP A 1 260 ? -26.180 -26.004 34.341 1.00 41.44 260 TRP A C 1
ATOM 1958 O O . TRP A 1 260 ? -26.001 -25.072 35.118 1.00 41.44 260 TRP A O 1
ATOM 1968 N N . GLU A 1 261 ? -25.879 -27.258 34.688 1.00 43.00 261 GLU A N 1
ATOM 1969 C CA . GLU A 1 261 ? -24.734 -27.554 35.553 1.00 43.00 261 GLU A CA 1
ATOM 1970 C C . GLU A 1 261 ? -23.645 -28.135 34.646 1.00 43.00 261 GLU A C 1
ATOM 1972 O O . GLU A 1 261 ? -23.939 -28.939 33.767 1.00 43.00 261 GLU A O 1
ATOM 1977 N N . THR A 1 262 ? -22.408 -27.692 34.879 1.00 44.78 262 THR A N 1
ATOM 1978 C CA . THR A 1 262 ? -21.163 -27.896 34.112 1.00 44.78 262 THR A CA 1
ATOM 1979 C C . THR A 1 262 ? -20.972 -27.000 32.884 1.00 44.78 262 THR A C 1
ATOM 1981 O O . THR A 1 262 ? -21.341 -27.371 31.775 1.00 44.78 262 THR A O 1
ATOM 1984 N N . PHE A 1 263 ? -20.337 -25.839 33.085 1.00 40.84 263 PHE A N 1
ATOM 1985 C CA . PHE A 1 263 ? -18.959 -25.573 32.640 1.00 40.84 263 PHE A CA 1
ATOM 1986 C C . PHE A 1 263 ? -18.339 -24.432 33.456 1.00 40.84 263 PHE A C 1
ATOM 1988 O O . PHE A 1 263 ? -19.080 -23.481 33.788 1.00 40.84 263 PHE A O 1
#

Sequence (263 aa):
EETAAALEEVTGNIKSSTQKISQMATIANSVTLSANNGEKLASKTAISMEEINEKVTAINDAINVIDQIAFQTNILSLNAAVEAATAGESGKGFAVVAAEVRNLASRSAEAAKEIKALVEDANIKANSGKTISNEMVEGYVHLNNDIKKTIDLIGDITTSAQEQKIGVEQINDAINNLDKQTQENAAVARVASTIAQKTSEIAKDILKDTSEKKFEEKSISFNNSIHKEQNQYNIAQLSTEENSKKEETTQKVKNTQDEWETF

Foldseek 3Di:
DVVLVVLVVVLVVLVVVLVVLVVVLVVLVVVLVVLVVQLVVLVVQLVVLVVQLVVLVVVLVVLVVQLVVLVVQLVVLVVQLVVLVVVPPVSPVSNVVSVVSNVVSVVSNVVSVVVNVVSVVVNVVSVVSSVVSVVSNVVSVVVSVVSVVVSVVSVVVSVVSVVVSVVSVVVSVVVVVVVVVVVVVVVVVVVVVVVVVVVVVVVVVVVVVVVVDDDDPDPDDDDDDDDDDDDDDDPPDDPDDDDPDDDPDDDDDDDDDDDDDDD

Radius of gyration: 55.51 Å; chains: 1; bounding box: 112×42×166 Å

pLDDT: mean 84.22, std 21.26, range [33.44, 97.94]

Secondary structure (DSSP, 8-state):
-HHHHHHHHHHHHHHHHHHHHHHHHHHHHHHHHHHHHHHHHHHHHHHHHHHHHHHHHHHHHHHHHHHHHHHHHHHHHHHHHHHHHHTGGGGHHHHHHHHHHHHHHHHHHHHHHHHHHHHHHHHHHHHHHHHHHHHHHHHHHHHHHHHHHHHHHHHHHHHHHHHHHHHHHHHHHHHHHHHHHHHHHHHHHHHHHHHHHHHHHHHHHHHHHHHHS------------------------SS-SS--S------------------